Protein AF-A0A5J5F6K0-F1 (afdb_monomer)

Structure (mmCIF, N/CA/C/O backbone):
data_AF-A0A5J5F6K0-F1
#
_entry.id   AF-A0A5J5F6K0-F1
#
loop_
_atom_site.group_PDB
_atom_site.id
_atom_site.type_symbol
_atom_site.label_atom_id
_atom_site.label_alt_id
_atom_site.label_comp_id
_atom_site.label_asym_id
_atom_site.label_entity_id
_atom_site.label_seq_id
_atom_site.pdbx_PDB_ins_code
_atom_site.Cartn_x
_atom_site.Cartn_y
_atom_site.Cartn_z
_atom_site.occupancy
_atom_site.B_iso_or_equiv
_atom_site.auth_seq_id
_atom_site.auth_comp_id
_atom_site.auth_asym_id
_atom_site.auth_atom_id
_atom_site.pdbx_PDB_model_num
ATOM 1 N N . MET A 1 1 ? 35.706 18.727 -34.186 1.00 34.66 1 MET A N 1
ATOM 2 C CA . MET A 1 1 ? 35.286 19.217 -32.856 1.00 34.66 1 MET A CA 1
ATOM 3 C C . MET A 1 1 ? 33.817 19.587 -32.944 1.00 34.66 1 MET A C 1
ATOM 5 O O . MET A 1 1 ? 33.511 20.682 -33.394 1.00 34.66 1 MET A O 1
ATOM 9 N N . LEU A 1 2 ? 32.915 18.652 -32.639 1.00 27.47 2 LEU A N 1
ATOM 10 C CA . LEU A 1 2 ? 31.479 18.935 -32.623 1.00 27.47 2 LEU A CA 1
ATOM 11 C C . LEU A 1 2 ? 31.041 19.219 -31.191 1.00 27.47 2 LEU A C 1
ATOM 13 O O . LEU A 1 2 ? 31.419 18.524 -30.251 1.00 27.47 2 LEU A O 1
ATOM 17 N N . GLN A 1 3 ? 30.340 20.337 -31.085 1.00 33.12 3 GLN A N 1
ATOM 18 C CA . GLN A 1 3 ? 30.033 21.095 -29.890 1.00 33.12 3 GLN A CA 1
ATOM 19 C C . GLN A 1 3 ? 29.138 20.297 -28.943 1.00 33.12 3 GLN A C 1
ATOM 21 O O . GLN A 1 3 ? 28.066 19.823 -29.311 1.00 33.12 3 GLN A O 1
ATOM 26 N N . HIS A 1 4 ? 29.597 20.179 -27.702 1.00 33.44 4 HIS A N 1
ATOM 27 C CA . HIS A 1 4 ? 28.847 19.598 -26.606 1.00 33.44 4 HIS A CA 1
ATOM 28 C C . HIS A 1 4 ? 27.805 20.630 -26.157 1.00 33.44 4 HIS A C 1
ATOM 30 O O . HIS A 1 4 ? 28.128 21.574 -25.440 1.00 33.44 4 HIS A O 1
ATOM 36 N N . ILE A 1 5 ? 26.560 20.480 -26.604 1.00 37.75 5 ILE A N 1
ATOM 37 C CA . ILE A 1 5 ? 25.430 21.211 -26.025 1.00 37.75 5 ILE A CA 1
ATOM 38 C C . ILE A 1 5 ? 25.104 20.500 -24.701 1.00 37.75 5 ILE A C 1
ATOM 40 O O . ILE A 1 5 ? 24.789 19.308 -24.724 1.00 37.75 5 ILE A O 1
ATOM 44 N N . PRO A 1 6 ? 25.230 21.152 -23.531 1.00 39.31 6 PRO A N 1
ATOM 45 C CA . PRO A 1 6 ? 24.935 20.516 -22.256 1.00 39.31 6 PRO A CA 1
ATOM 46 C C . PRO A 1 6 ? 23.414 20.421 -22.108 1.00 39.31 6 PRO A C 1
ATOM 48 O O . PRO A 1 6 ? 22.743 21.387 -21.755 1.00 39.31 6 PRO A O 1
ATOM 51 N N . SER A 1 7 ? 22.848 19.253 -22.412 1.00 40.75 7 SER A N 1
ATOM 52 C CA . SER A 1 7 ? 21.452 18.944 -22.108 1.00 40.75 7 SER A CA 1
ATOM 53 C C . SER A 1 7 ? 21.260 19.002 -20.590 1.00 40.75 7 SER A C 1
ATOM 55 O O . SER A 1 7 ? 21.860 18.213 -19.858 1.00 40.75 7 SER A O 1
ATOM 57 N N . GLY A 1 8 ? 20.472 19.969 -20.118 1.00 42.88 8 GLY A N 1
ATOM 58 C CA . GLY A 1 8 ? 20.243 20.233 -18.702 1.00 42.88 8 GLY A CA 1
ATOM 59 C C . GLY A 1 8 ? 19.775 18.998 -17.936 1.00 42.88 8 GLY A C 1
ATOM 60 O O . GLY A 1 8 ? 18.653 18.548 -18.126 1.00 42.88 8 GLY A O 1
ATOM 61 N N . GLY A 1 9 ? 20.646 18.475 -17.069 1.00 55.22 9 GLY A N 1
ATOM 62 C CA . GLY A 1 9 ? 20.341 17.640 -15.898 1.00 55.22 9 GLY A CA 1
ATOM 63 C C . GLY A 1 9 ? 19.632 16.292 -16.091 1.00 55.22 9 GLY A C 1
ATOM 64 O O . GLY A 1 9 ? 19.675 15.479 -15.174 1.00 55.22 9 GLY A O 1
ATOM 65 N N . MET A 1 10 ? 18.992 16.019 -17.228 1.00 58.59 10 MET A N 1
ATOM 66 C CA . MET A 1 10 ? 18.250 14.780 -17.450 1.00 58.59 10 MET A CA 1
ATOM 67 C C . MET A 1 10 ? 19.152 13.724 -18.103 1.00 58.59 10 MET A C 1
ATOM 69 O O . MET A 1 10 ? 19.727 13.978 -19.166 1.00 58.59 10 MET A O 1
ATOM 73 N N . PRO A 1 11 ? 19.304 12.535 -17.493 1.00 71.69 11 PRO A N 1
ATOM 74 C CA . PRO A 1 11 ? 20.060 11.447 -18.098 1.00 71.69 11 PRO A CA 1
ATOM 75 C C . PRO A 1 11 ? 19.344 10.929 -19.359 1.00 71.69 11 PRO A C 1
ATOM 77 O O . PRO A 1 11 ? 18.121 10.928 -19.438 1.00 71.69 11 PRO A O 1
ATOM 80 N N . SER A 1 12 ? 20.087 10.486 -20.374 1.00 77.31 12 SER A N 1
ATOM 81 C CA . SER A 1 12 ? 19.482 9.828 -21.540 1.00 77.31 12 SER A CA 1
ATOM 82 C C . SER A 1 12 ? 18.994 8.421 -21.179 1.00 77.31 12 SER A C 1
ATOM 84 O O . SER A 1 12 ? 19.521 7.799 -20.252 1.00 77.31 12 SER A O 1
ATOM 86 N N . ALA A 1 13 ? 18.032 7.889 -21.939 1.00 74.62 13 ALA A N 1
ATOM 87 C CA . ALA A 1 13 ? 17.532 6.524 -21.755 1.00 74.62 13 ALA A CA 1
ATOM 88 C C . ALA A 1 13 ? 18.670 5.484 -21.758 1.00 74.62 13 ALA A C 1
ATOM 90 O O . ALA A 1 13 ? 18.717 4.597 -20.913 1.00 74.62 13 ALA A O 1
ATOM 91 N N . GLU A 1 14 ? 19.645 5.646 -22.656 1.00 78.06 14 GLU A N 1
ATOM 92 C CA . GLU A 1 14 ? 20.831 4.786 -22.751 1.00 78.06 14 GLU A CA 1
ATOM 93 C C . GLU A 1 14 ? 21.680 4.805 -21.475 1.00 78.06 14 GLU A C 1
ATOM 95 O O . GLU A 1 14 ? 22.122 3.753 -21.014 1.00 78.06 14 GLU A O 1
ATOM 100 N N . LYS A 1 15 ? 21.874 5.984 -20.864 1.00 80.62 15 LYS A N 1
ATOM 101 C CA . LYS A 1 15 ? 22.608 6.117 -19.596 1.00 80.62 15 LYS A CA 1
ATOM 102 C C . LYS A 1 15 ? 21.870 5.428 -18.453 1.00 80.62 15 LYS A C 1
ATOM 104 O O . LYS A 1 15 ? 22.504 4.797 -17.615 1.00 80.62 15 LYS A O 1
ATOM 109 N N . VAL A 1 16 ? 20.542 5.515 -18.436 1.00 81.75 16 VAL A N 1
ATOM 110 C CA . VAL A 1 16 ? 19.701 4.863 -17.421 1.00 81.75 16 VAL A CA 1
ATOM 111 C C . VAL A 1 16 ? 19.719 3.348 -17.600 1.00 81.75 16 VAL A C 1
ATOM 113 O O . VAL A 1 16 ? 19.846 2.621 -16.621 1.00 81.75 16 VAL A O 1
ATOM 116 N N . ILE A 1 17 ? 19.689 2.850 -18.837 1.00 80.38 17 ILE A N 1
ATOM 117 C CA . ILE A 1 17 ? 19.832 1.415 -19.105 1.00 80.38 17 ILE A CA 1
ATOM 118 C C . ILE A 1 17 ? 21.231 0.925 -18.709 1.00 80.38 17 ILE A C 1
ATOM 120 O O . ILE A 1 17 ? 21.350 -0.116 -18.065 1.00 80.38 17 ILE A O 1
ATOM 124 N N . ALA A 1 18 ? 22.291 1.674 -19.024 1.00 80.62 18 ALA A N 1
ATOM 125 C CA . ALA A 1 18 ? 23.647 1.352 -18.578 1.00 80.62 18 ALA A CA 1
ATOM 126 C C . ALA A 1 18 ? 23.757 1.326 -17.042 1.00 80.62 18 ALA A C 1
ATOM 128 O O . ALA A 1 18 ? 24.397 0.428 -16.494 1.00 80.62 18 ALA A O 1
ATOM 129 N N . HIS A 1 19 ? 23.079 2.248 -16.350 1.00 83.56 19 HIS A N 1
ATOM 130 C CA . HIS A 1 19 ? 22.970 2.255 -14.888 1.00 83.56 19 HIS A CA 1
ATOM 131 C C . HIS A 1 19 ? 22.263 1.003 -14.362 1.00 83.56 19 HIS A C 1
ATOM 133 O O . HIS A 1 19 ? 22.780 0.335 -13.474 1.00 83.56 19 HIS A O 1
ATOM 139 N N . ILE A 1 20 ? 21.141 0.599 -14.963 1.00 83.75 20 ILE A N 1
ATOM 140 C CA . ILE A 1 20 ? 20.444 -0.641 -14.585 1.00 83.75 20 ILE A CA 1
ATOM 141 C C . ILE A 1 20 ? 21.340 -1.871 -14.812 1.00 83.75 20 ILE A C 1
ATOM 143 O O . ILE A 1 20 ? 21.395 -2.749 -13.951 1.00 83.75 20 ILE A O 1
ATOM 147 N N . LYS A 1 21 ? 22.105 -1.930 -15.914 1.00 83.00 21 LYS A N 1
ATOM 148 C CA . LYS A 1 21 ? 23.092 -3.009 -16.138 1.00 83.00 21 LYS A CA 1
ATOM 149 C C . LYS A 1 21 ? 24.168 -3.012 -15.058 1.00 83.00 21 LYS A C 1
ATOM 151 O O . LYS A 1 21 ? 24.530 -4.074 -14.555 1.00 83.00 21 LYS A O 1
ATOM 156 N N . TYR A 1 22 ? 24.664 -1.835 -14.684 1.00 83.19 22 TYR A N 1
ATOM 157 C CA . TYR A 1 22 ? 25.632 -1.694 -13.604 1.00 83.19 22 TYR A CA 1
ATOM 158 C C . TYR A 1 22 ? 25.066 -2.217 -12.278 1.00 83.19 22 TYR A C 1
ATOM 160 O O . TYR A 1 22 ? 25.718 -3.038 -11.628 1.00 83.19 22 TYR A O 1
ATOM 168 N N . LEU A 1 23 ? 23.839 -1.814 -11.931 1.00 82.50 23 LEU A N 1
ATOM 169 C CA . LEU A 1 23 ? 23.119 -2.276 -10.745 1.00 82.50 23 LEU A CA 1
ATOM 170 C C . LEU A 1 23 ? 22.919 -3.795 -10.761 1.00 82.50 23 LEU A C 1
ATOM 172 O O . LEU A 1 23 ? 23.153 -4.433 -9.738 1.00 82.50 23 LEU A O 1
ATOM 176 N N . SER A 1 24 ? 22.560 -4.383 -11.903 1.00 83.25 24 SER A N 1
ATOM 177 C CA . SER A 1 24 ? 22.389 -5.833 -12.045 1.00 83.25 24 SER A CA 1
ATOM 178 C C . SER A 1 24 ? 23.690 -6.614 -11.830 1.00 83.25 24 SER A C 1
ATOM 180 O O . SER A 1 24 ? 23.695 -7.639 -11.149 1.00 83.25 24 SER A O 1
ATOM 182 N N . LEU A 1 25 ? 24.804 -6.126 -12.383 1.00 78.75 25 LEU A N 1
ATOM 183 C CA . LEU A 1 25 ? 26.106 -6.798 -12.312 1.00 78.75 25 LEU A CA 1
ATOM 184 C C . LEU A 1 25 ? 26.746 -6.700 -10.924 1.00 78.75 25 LEU A C 1
ATOM 186 O O . LEU A 1 25 ? 27.268 -7.688 -10.403 1.00 78.75 25 LEU A O 1
ATOM 190 N N . HIS A 1 26 ? 26.714 -5.508 -10.329 1.00 74.38 26 HIS A N 1
ATOM 191 C CA . HIS A 1 26 ? 27.373 -5.240 -9.049 1.00 74.38 26 HIS A CA 1
ATOM 192 C C . HIS A 1 26 ? 26.467 -5.574 -7.863 1.00 74.38 26 HIS A C 1
ATOM 194 O O . HIS A 1 26 ? 26.972 -5.874 -6.781 1.00 74.38 26 HIS A O 1
ATOM 200 N N . GLY A 1 27 ? 25.152 -5.627 -8.103 1.00 67.38 27 GLY A N 1
ATOM 201 C CA . GLY A 1 27 ? 24.140 -6.104 -7.176 1.00 67.38 27 GLY A CA 1
ATOM 202 C C . GLY A 1 27 ? 24.103 -5.341 -5.856 1.00 67.38 27 GLY A C 1
ATOM 203 O O . GLY A 1 27 ? 24.831 -4.380 -5.611 1.00 67.38 27 GLY A O 1
ATOM 204 N N . TRP A 1 28 ? 23.246 -5.814 -4.962 1.00 68.81 28 TRP A N 1
ATOM 205 C CA . TRP A 1 28 ? 23.324 -5.445 -3.562 1.00 68.81 28 TRP A CA 1
ATOM 206 C C . TRP A 1 28 ? 24.486 -6.210 -2.912 1.00 68.81 28 TRP A C 1
ATOM 208 O O . TRP A 1 28 ? 24.478 -7.438 -2.821 1.00 68.81 28 TRP A O 1
ATOM 218 N N . ASN A 1 29 ? 25.514 -5.488 -2.466 1.00 65.50 29 ASN A N 1
ATOM 219 C CA . ASN A 1 29 ? 26.723 -6.077 -1.877 1.00 65.50 29 ASN A CA 1
ATOM 220 C C . ASN A 1 29 ? 26.585 -6.393 -0.371 1.00 65.50 29 ASN A C 1
ATOM 222 O O . ASN A 1 29 ? 27.503 -6.960 0.231 1.00 65.50 29 ASN A O 1
ATOM 226 N N . GLY A 1 30 ? 25.435 -6.088 0.240 1.00 62.41 30 GLY A N 1
ATOM 227 C CA . GLY A 1 30 ? 25.156 -6.299 1.663 1.00 62.41 30 GLY A CA 1
ATOM 228 C C . GLY A 1 30 ? 25.595 -5.166 2.591 1.00 62.41 30 GLY A C 1
ATOM 229 O O . GLY A 1 30 ? 25.255 -5.214 3.766 1.00 62.41 30 GLY A O 1
ATOM 230 N N . SER A 1 31 ? 26.343 -4.172 2.096 1.00 63.00 31 SER A N 1
ATOM 231 C CA . SER A 1 31 ? 26.726 -2.978 2.867 1.00 63.00 31 SER A CA 1
ATOM 232 C C . SER A 1 31 ? 25.880 -1.748 2.532 1.00 63.00 31 SER A C 1
ATOM 234 O O . SER A 1 31 ? 25.880 -0.778 3.283 1.00 63.00 31 SER A O 1
ATOM 236 N N . THR A 1 32 ? 25.148 -1.787 1.418 1.00 66.31 32 THR A N 1
ATOM 237 C CA . THR A 1 32 ? 24.160 -0.770 1.038 1.00 66.31 32 THR A CA 1
ATOM 238 C C . THR A 1 32 ? 22.804 -1.071 1.667 1.00 66.31 32 THR A C 1
ATOM 240 O O . THR A 1 32 ? 22.466 -2.227 1.898 1.00 66.31 32 THR A O 1
ATOM 243 N N . ASP A 1 33 ? 22.000 -0.047 1.932 1.00 73.56 33 ASP A N 1
ATOM 244 C CA . ASP A 1 33 ? 20.610 -0.248 2.338 1.00 73.56 33 ASP A CA 1
ATOM 245 C C . ASP A 1 33 ? 19.807 -0.814 1.151 1.00 73.56 33 ASP A C 1
ATOM 247 O O . ASP A 1 33 ? 19.750 -0.208 0.075 1.00 73.56 33 ASP A O 1
ATOM 251 N N . LEU A 1 34 ? 19.212 -1.995 1.340 1.00 73.44 34 LEU A N 1
ATOM 252 C CA . LEU A 1 34 ? 18.421 -2.681 0.320 1.00 73.44 34 LEU A CA 1
ATOM 253 C C . LEU A 1 34 ? 17.202 -1.846 -0.102 1.00 73.44 34 LEU A C 1
ATOM 255 O O . LEU A 1 34 ? 16.839 -1.842 -1.277 1.00 73.44 34 LEU A O 1
ATOM 259 N N . GLU A 1 35 ? 16.598 -1.094 0.822 1.00 73.31 35 GLU A N 1
ATOM 260 C CA . GLU A 1 35 ? 15.447 -0.245 0.521 1.00 73.31 35 GLU A CA 1
ATOM 261 C C . GLU A 1 35 ? 15.847 0.924 -0.391 1.00 73.31 35 GLU A C 1
ATOM 263 O O . GLU A 1 35 ? 15.132 1.246 -1.344 1.00 73.31 35 GLU A O 1
ATOM 268 N N . LEU A 1 36 ? 17.013 1.532 -0.147 1.00 74.69 36 LEU A N 1
ATOM 269 C CA . LEU A 1 36 ? 17.557 2.589 -1.005 1.00 74.69 36 LEU A CA 1
ATOM 270 C C . LEU A 1 36 ? 17.936 2.054 -2.388 1.00 74.69 36 LEU A C 1
ATOM 272 O O . LEU A 1 36 ? 17.630 2.698 -3.390 1.00 74.69 36 LEU A O 1
ATOM 276 N N . TYR A 1 37 ? 18.531 0.862 -2.453 1.00 79.56 37 TYR A N 1
ATOM 277 C CA . TYR A 1 37 ? 18.852 0.210 -3.722 1.00 79.56 37 TYR A CA 1
ATOM 278 C C . TYR A 1 37 ? 17.587 -0.047 -4.556 1.00 79.56 37 TYR A C 1
ATOM 280 O O . TYR A 1 37 ? 17.532 0.285 -5.739 1.00 79.56 37 TYR A O 1
ATOM 288 N N . ILE A 1 38 ? 16.533 -0.595 -3.942 1.00 76.75 38 ILE A N 1
ATOM 289 C CA . ILE A 1 38 ? 15.266 -0.862 -4.638 1.00 76.75 38 ILE A CA 1
ATOM 290 C C . ILE A 1 38 ? 14.612 0.444 -5.095 1.00 76.75 38 ILE A C 1
ATOM 292 O O . ILE A 1 38 ? 14.079 0.506 -6.204 1.00 76.75 38 ILE A O 1
ATOM 296 N N . LYS A 1 39 ? 14.670 1.505 -4.280 1.00 80.12 39 LYS A N 1
ATOM 297 C CA . LYS A 1 39 ? 14.183 2.835 -4.675 1.00 80.12 39 LYS A CA 1
ATOM 298 C C . LYS A 1 39 ? 14.904 3.358 -5.918 1.00 80.12 39 LYS A C 1
ATOM 300 O O . LYS A 1 39 ? 14.231 3.911 -6.786 1.00 80.12 39 LYS A O 1
ATOM 305 N N . ASP A 1 40 ? 16.213 3.144 -6.027 1.00 80.62 40 ASP A N 1
ATOM 306 C CA . ASP A 1 40 ? 17.003 3.551 -7.195 1.00 80.62 40 ASP A CA 1
ATOM 307 C C . ASP A 1 40 ? 16.610 2.762 -8.458 1.00 80.62 40 ASP A C 1
ATOM 309 O O . ASP A 1 40 ? 16.325 3.346 -9.504 1.00 80.62 40 ASP A O 1
ATOM 313 N N . VAL A 1 41 ? 16.445 1.439 -8.337 1.00 82.56 41 VAL A N 1
ATOM 314 C CA . VAL A 1 41 ? 15.942 0.581 -9.429 1.00 82.56 41 VAL A CA 1
ATOM 315 C C . VAL A 1 41 ? 14.548 1.025 -9.894 1.00 82.56 41 VAL A C 1
ATOM 317 O O . VAL A 1 41 ? 14.300 1.180 -11.091 1.00 82.56 41 VAL A O 1
ATOM 320 N N . ILE A 1 42 ? 13.630 1.284 -8.956 1.00 81.75 42 ILE A N 1
ATOM 321 C CA . ILE A 1 42 ? 12.274 1.768 -9.254 1.00 81.75 42 ILE A CA 1
ATOM 322 C C . ILE A 1 42 ? 12.325 3.138 -9.938 1.00 81.75 42 ILE A C 1
ATOM 324 O O . ILE A 1 42 ? 11.561 3.377 -10.873 1.00 81.75 42 ILE A O 1
ATOM 328 N N . ALA A 1 43 ? 13.193 4.048 -9.492 1.00 80.94 43 ALA A N 1
ATOM 329 C CA . ALA A 1 43 ? 13.350 5.364 -10.103 1.00 80.94 43 ALA A CA 1
ATOM 330 C C . ALA A 1 43 ? 13.863 5.261 -11.548 1.00 80.94 43 ALA A C 1
ATOM 332 O O . ALA A 1 43 ? 13.329 5.936 -12.430 1.00 80.94 43 ALA A O 1
ATOM 333 N N . ALA A 1 44 ? 14.819 4.365 -1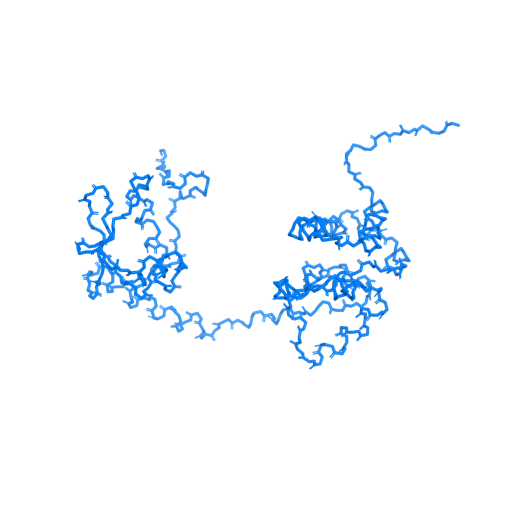1.807 1.00 83.38 44 ALA A N 1
ATOM 334 C CA . ALA A 1 44 ? 15.335 4.104 -13.145 1.00 83.38 44 ALA A CA 1
ATOM 335 C C . ALA A 1 44 ? 14.241 3.569 -14.090 1.00 83.38 44 ALA A C 1
ATOM 337 O O . ALA A 1 44 ? 14.072 4.085 -15.195 1.00 83.38 44 ALA A O 1
ATOM 338 N N . TYR A 1 45 ? 13.421 2.609 -13.648 1.00 82.56 45 TYR A N 1
ATOM 339 C CA . TYR A 1 45 ? 12.287 2.129 -14.449 1.00 82.56 45 TYR A CA 1
ATOM 340 C C . TYR A 1 45 ? 11.201 3.191 -14.652 1.00 82.56 45 TYR A C 1
ATOM 342 O O . TYR A 1 45 ? 10.684 3.329 -15.760 1.00 82.56 45 TYR A O 1
ATOM 350 N N . LYS A 1 46 ? 10.883 3.995 -13.627 1.00 82.25 46 LYS A N 1
ATOM 351 C CA . LYS A 1 46 ? 9.949 5.131 -13.764 1.00 82.25 46 LYS A CA 1
ATOM 352 C C . LYS A 1 46 ? 10.415 6.116 -14.828 1.00 82.25 46 LYS A C 1
ATOM 354 O O . LYS A 1 46 ? 9.590 6.630 -15.580 1.00 82.25 46 LYS A O 1
ATOM 359 N N . PHE A 1 47 ? 11.719 6.371 -14.886 1.00 80.19 47 PHE A N 1
ATOM 360 C CA . PHE A 1 47 ? 12.306 7.244 -15.889 1.00 80.19 47 PHE A CA 1
ATOM 361 C C . PHE A 1 47 ? 12.127 6.680 -17.305 1.00 80.19 47 PHE A C 1
ATOM 363 O O . PHE A 1 47 ? 11.682 7.401 -18.195 1.00 80.19 47 PHE A O 1
ATOM 370 N N . LEU A 1 48 ? 12.377 5.380 -17.495 1.00 75.88 48 LEU A N 1
ATOM 371 C CA . LEU A 1 48 ? 12.183 4.705 -18.785 1.00 75.88 48 LEU A CA 1
ATOM 372 C C . LEU A 1 48 ? 10.705 4.625 -19.212 1.00 75.88 48 LEU A C 1
ATOM 374 O O . LEU A 1 48 ? 10.413 4.610 -20.404 1.00 75.88 48 LEU A O 1
ATOM 378 N N . GLU A 1 49 ? 9.760 4.587 -18.267 1.00 74.94 49 GLU A N 1
ATOM 379 C CA . GLU A 1 49 ? 8.317 4.593 -18.559 1.00 74.94 49 GLU A CA 1
ATOM 380 C C . GLU A 1 49 ? 7.750 6.007 -18.835 1.00 74.94 49 GLU A C 1
ATOM 382 O O . GLU A 1 49 ? 6.609 6.152 -19.301 1.00 74.94 49 GLU A O 1
ATOM 387 N N . TYR A 1 50 ? 8.527 7.065 -18.570 1.00 76.38 50 TYR A N 1
ATOM 388 C CA . TYR A 1 50 ? 8.088 8.446 -18.752 1.00 76.38 50 TYR A CA 1
ATOM 389 C C . TYR A 1 50 ? 7.805 8.768 -20.230 1.00 76.38 50 TYR A C 1
ATOM 391 O O . TYR A 1 50 ? 8.498 8.315 -21.140 1.00 76.38 50 TYR A O 1
ATOM 399 N N . LYS A 1 51 ? 6.747 9.557 -20.469 1.00 55.53 51 LYS A N 1
ATOM 400 C CA . LYS A 1 51 ? 6.041 9.670 -21.762 1.00 55.53 51 LYS A CA 1
ATOM 401 C C . LYS A 1 51 ? 6.914 10.042 -22.973 1.00 55.53 51 LYS A C 1
ATOM 403 O O . LYS A 1 51 ? 6.556 9.636 -24.072 1.00 55.53 51 LYS A O 1
ATOM 408 N N . ASP A 1 52 ? 8.030 10.744 -22.780 1.00 55.78 52 ASP A N 1
ATOM 409 C CA . ASP A 1 52 ? 8.927 11.186 -23.864 1.00 55.78 52 ASP A CA 1
ATOM 410 C C . ASP A 1 52 ? 10.070 10.211 -24.194 1.00 55.78 52 ASP A C 1
ATOM 412 O O . ASP A 1 52 ? 10.838 10.452 -25.122 1.00 55.78 52 ASP A O 1
ATOM 416 N N . GLN A 1 53 ? 10.206 9.096 -23.469 1.00 58.19 53 GLN A N 1
ATOM 417 C CA . GLN A 1 53 ? 11.327 8.162 -23.648 1.00 58.19 53 GLN A CA 1
ATOM 418 C C . GLN A 1 53 ? 10.955 6.888 -24.418 1.00 58.19 53 GLN A C 1
ATOM 420 O O . GLN A 1 53 ? 11.806 6.046 -24.656 1.00 58.19 53 GLN A O 1
ATOM 425 N N . LEU A 1 54 ? 9.717 6.735 -24.892 1.00 53.97 54 LEU A N 1
ATOM 426 C CA . LEU A 1 54 ? 9.254 5.510 -25.571 1.00 53.97 54 LEU A CA 1
ATOM 427 C C . LEU A 1 54 ? 9.823 5.286 -26.991 1.00 53.97 54 LEU A C 1
ATOM 429 O O . LEU A 1 54 ? 9.420 4.338 -27.657 1.00 53.97 54 LEU A O 1
ATOM 433 N N . GLN A 1 55 ? 10.792 6.095 -27.433 1.00 57.09 55 GLN A N 1
ATOM 434 C CA . GLN A 1 55 ? 11.674 5.776 -28.567 1.00 57.09 55 GLN A CA 1
ATOM 435 C C . GLN A 1 55 ? 12.920 4.971 -28.136 1.00 57.09 55 GLN A C 1
ATOM 437 O O . GLN A 1 55 ? 13.926 4.957 -28.843 1.00 57.09 55 GLN A O 1
ATOM 442 N N . ILE A 1 56 ? 12.896 4.322 -26.964 1.00 63.09 56 ILE A N 1
ATOM 443 C CA . ILE A 1 56 ? 13.959 3.398 -26.555 1.00 63.09 56 ILE A CA 1
ATOM 444 C C . ILE A 1 56 ? 14.095 2.295 -27.610 1.00 63.09 56 ILE A C 1
ATOM 446 O O . ILE A 1 56 ? 13.131 1.604 -27.941 1.00 63.09 56 ILE A O 1
ATOM 450 N N . ASN A 1 57 ? 15.316 2.113 -28.113 1.00 62.66 57 ASN A N 1
ATOM 451 C CA . ASN A 1 57 ? 15.636 1.021 -29.019 1.00 62.66 57 ASN A CA 1
ATOM 452 C C . ASN A 1 57 ? 15.422 -0.324 -28.300 1.00 62.66 57 ASN A C 1
ATOM 454 O O . ASN A 1 57 ? 16.115 -0.642 -27.331 1.00 62.66 57 ASN A O 1
ATOM 458 N N . LEU A 1 58 ? 14.467 -1.110 -28.805 1.00 59.19 58 LEU A N 1
ATOM 459 C CA . LEU A 1 58 ? 14.093 -2.426 -28.285 1.00 59.19 58 LEU A CA 1
ATOM 460 C C . LEU A 1 58 ? 15.288 -3.382 -28.177 1.00 59.19 58 LEU A C 1
ATOM 462 O O . LEU A 1 58 ? 15.357 -4.147 -27.221 1.00 59.19 58 LEU A O 1
ATOM 466 N N . GLN A 1 59 ? 16.273 -3.285 -29.077 1.00 60.97 59 GLN A N 1
ATOM 467 C CA . GLN A 1 59 ? 17.484 -4.114 -29.022 1.00 60.97 59 GLN A CA 1
ATOM 468 C C . GLN A 1 59 ? 18.271 -3.897 -27.721 1.00 60.97 59 GLN A C 1
ATOM 470 O O . GLN A 1 59 ? 18.795 -4.840 -27.139 1.00 60.97 59 GLN A O 1
ATOM 475 N N . ILE A 1 60 ? 18.288 -2.667 -27.197 1.00 64.19 60 ILE A N 1
ATOM 476 C CA . ILE A 1 60 ? 19.015 -2.331 -25.965 1.00 64.19 60 ILE A CA 1
ATOM 477 C C . ILE A 1 60 ? 18.322 -2.939 -24.733 1.00 64.19 60 ILE A C 1
ATOM 479 O O . ILE A 1 60 ? 18.997 -3.278 -23.759 1.00 64.19 60 ILE A O 1
ATOM 483 N N . LEU A 1 61 ? 16.991 -3.089 -24.783 1.00 63.34 61 LEU A N 1
ATOM 484 C CA . LEU A 1 61 ? 16.168 -3.696 -23.727 1.00 63.34 61 LEU A CA 1
ATOM 485 C C . LEU A 1 61 ? 16.207 -5.232 -23.734 1.00 63.34 61 LEU A C 1
ATOM 487 O O . LEU A 1 61 ? 15.923 -5.853 -22.708 1.00 63.34 61 LEU A O 1
ATOM 491 N N . GLU A 1 62 ? 16.542 -5.843 -24.871 1.00 64.38 62 GLU A N 1
ATOM 492 C CA . GLU A 1 62 ? 16.726 -7.294 -24.982 1.00 64.38 62 GLU A CA 1
ATOM 493 C C . GLU A 1 62 ? 18.135 -7.744 -24.562 1.00 64.38 62 GLU A C 1
ATOM 495 O O . GLU A 1 62 ? 18.313 -8.883 -24.122 1.00 64.38 62 GLU A O 1
ATOM 500 N N . ASP A 1 63 ? 19.118 -6.841 -24.618 1.00 68.44 63 ASP A N 1
ATOM 501 C CA . ASP A 1 63 ? 20.511 -7.139 -24.300 1.00 68.44 63 ASP A CA 1
ATOM 502 C C . ASP A 1 63 ? 20.839 -7.002 -22.805 1.00 68.44 63 ASP A C 1
ATOM 504 O O . ASP A 1 63 ? 21.159 -5.922 -22.294 1.00 68.44 63 ASP A O 1
ATOM 508 N N . GLY A 1 64 ? 20.881 -8.142 -22.113 1.00 74.44 64 GLY A N 1
ATOM 509 C CA . GLY A 1 64 ? 21.441 -8.287 -20.766 1.00 74.44 64 GLY A CA 1
ATOM 510 C C . GLY A 1 64 ? 20.406 -8.456 -19.652 1.00 74.44 64 GLY A C 1
ATOM 511 O O . GLY A 1 64 ? 19.199 -8.496 -19.881 1.00 74.44 64 GLY A O 1
ATOM 512 N N . ARG A 1 65 ? 20.895 -8.582 -18.411 1.00 80.62 65 ARG A N 1
ATOM 513 C CA . ARG A 1 65 ? 20.053 -8.706 -17.213 1.00 80.62 65 ARG A CA 1
ATOM 514 C C . ARG A 1 65 ? 19.559 -7.325 -16.794 1.00 80.62 65 ARG A C 1
ATOM 516 O O . ARG A 1 65 ? 20.257 -6.583 -16.112 1.00 80.62 65 ARG A O 1
ATOM 523 N N . LEU A 1 66 ? 18.376 -6.963 -17.272 1.00 81.31 66 LEU A N 1
ATOM 524 C CA . LEU A 1 66 ? 17.789 -5.636 -17.076 1.00 81.31 66 LEU A CA 1
ATOM 525 C C . LEU A 1 66 ? 16.559 -5.647 -16.183 1.00 81.31 66 LEU A C 1
ATOM 527 O O . LEU A 1 66 ? 16.130 -4.581 -15.752 1.00 81.31 66 LEU A O 1
ATOM 531 N N . TRP A 1 67 ? 15.994 -6.818 -15.907 1.00 82.00 67 TRP A N 1
ATOM 532 C CA . TRP A 1 67 ? 14.688 -6.949 -15.280 1.00 82.00 67 TRP A CA 1
ATOM 533 C C . TRP A 1 67 ? 14.837 -7.523 -13.878 1.00 82.00 67 TRP A C 1
ATOM 535 O O . TRP A 1 67 ? 15.205 -8.682 -13.718 1.00 82.00 67 TRP A O 1
ATOM 545 N N . CYS A 1 68 ? 14.576 -6.704 -12.864 1.00 82.69 68 CYS A N 1
ATOM 546 C CA . CYS A 1 68 ? 14.626 -7.113 -11.468 1.00 82.69 68 CYS A CA 1
ATOM 547 C C . CYS A 1 68 ? 13.266 -7.670 -11.040 1.00 82.69 68 CYS A C 1
ATOM 549 O O . CYS A 1 68 ? 12.356 -6.924 -10.682 1.00 82.69 68 CYS A O 1
ATOM 551 N N . ASP A 1 69 ? 13.127 -8.989 -11.107 1.00 80.50 69 ASP A N 1
ATOM 552 C CA . ASP A 1 69 ? 11.940 -9.728 -10.694 1.00 80.50 69 ASP A CA 1
ATOM 553 C C . ASP A 1 69 ? 11.996 -10.045 -9.196 1.00 80.50 69 ASP A C 1
ATOM 555 O O . ASP A 1 69 ? 12.252 -11.171 -8.770 1.00 80.50 69 ASP A O 1
ATOM 559 N N . LEU A 1 70 ? 11.859 -8.989 -8.395 1.00 77.44 70 LEU A N 1
ATOM 560 C CA . LEU A 1 70 ? 11.908 -9.056 -6.941 1.00 77.44 70 LEU A CA 1
ATOM 561 C C . LEU A 1 70 ? 10.497 -8.986 -6.357 1.00 77.44 70 LEU A C 1
ATOM 563 O O . LEU A 1 70 ? 9.767 -8.024 -6.618 1.00 77.44 70 LEU A O 1
ATOM 567 N N . ASP A 1 71 ? 10.147 -9.966 -5.525 1.00 71.81 71 ASP A N 1
ATOM 568 C CA . ASP A 1 71 ? 8.937 -9.935 -4.708 1.00 71.81 71 ASP A CA 1
ATOM 569 C C . ASP A 1 71 ? 9.182 -9.095 -3.444 1.00 71.81 71 ASP A C 1
ATOM 571 O O . ASP A 1 71 ? 10.057 -9.388 -2.624 1.00 71.81 71 ASP A O 1
ATOM 575 N N . ALA A 1 72 ? 8.388 -8.036 -3.269 1.00 61.78 72 ALA A N 1
ATOM 576 C CA . ALA A 1 72 ? 8.475 -7.162 -2.101 1.00 61.78 72 ALA A CA 1
ATOM 577 C C . ALA A 1 72 ? 8.177 -7.882 -0.766 1.00 61.78 72 ALA A C 1
ATOM 579 O O . ALA A 1 72 ? 8.532 -7.367 0.293 1.00 61.78 72 ALA A O 1
ATOM 580 N N . GLN A 1 73 ? 7.530 -9.051 -0.786 1.00 61.44 73 GLN A N 1
ATOM 581 C CA . GLN A 1 73 ? 7.246 -9.852 0.409 1.00 61.44 73 GLN A CA 1
ATOM 582 C C . GLN A 1 73 ? 8.428 -10.729 0.845 1.00 61.44 73 GLN A C 1
ATOM 584 O O . GLN A 1 73 ? 8.504 -11.087 2.019 1.00 61.44 73 GLN A O 1
ATOM 589 N N . GLU A 1 74 ? 9.374 -11.031 -0.051 1.00 63.59 74 GLU A N 1
ATOM 590 C CA . GLU A 1 74 ? 10.537 -11.891 0.235 1.00 63.59 74 GLU A CA 1
ATOM 591 C C . GLU A 1 74 ? 11.750 -11.117 0.788 1.00 63.59 74 GLU A C 1
ATOM 593 O O . GLU A 1 74 ? 12.738 -11.718 1.217 1.00 63.59 74 GLU A O 1
ATOM 598 N N . LEU A 1 75 ? 11.659 -9.781 0.844 1.00 62.94 75 LEU A N 1
ATOM 599 C CA . LEU A 1 75 ? 12.708 -8.873 1.328 1.00 62.94 75 LEU A CA 1
ATOM 600 C C . LEU A 1 75 ? 13.308 -9.228 2.705 1.00 62.94 75 LEU A C 1
ATOM 602 O O . LEU A 1 75 ? 14.526 -9.111 2.841 1.00 62.94 75 LEU A O 1
ATOM 606 N N . PRO A 1 76 ? 12.540 -9.667 3.728 1.00 59.44 76 PRO A N 1
ATOM 607 C CA . PRO A 1 76 ? 13.099 -9.921 5.060 1.00 59.44 76 PRO A CA 1
ATOM 608 C C . PRO A 1 76 ? 14.011 -11.155 5.141 1.00 59.44 76 PRO A C 1
ATOM 610 O O . PRO A 1 76 ? 14.760 -11.293 6.104 1.00 59.44 76 PRO A O 1
ATOM 613 N N . THR A 1 77 ? 13.935 -12.067 4.168 1.00 64.50 77 THR A N 1
ATOM 614 C CA . THR A 1 77 ? 14.608 -13.381 4.199 1.00 64.50 77 THR A CA 1
ATOM 615 C C . THR A 1 77 ? 15.583 -13.595 3.042 1.00 64.50 77 THR A C 1
ATOM 617 O O . THR A 1 77 ? 16.114 -14.693 2.876 1.00 64.50 77 THR A O 1
ATOM 620 N N . LEU A 1 78 ? 15.804 -12.572 2.218 1.00 69.00 78 LEU A N 1
ATOM 621 C CA . LEU A 1 78 ? 16.506 -12.708 0.950 1.00 69.00 78 LEU A CA 1
ATOM 622 C C . LEU A 1 78 ? 18.032 -12.765 1.136 1.00 69.00 78 LEU A C 1
ATOM 624 O O . LEU A 1 78 ? 18.657 -11.829 1.636 1.00 69.00 78 LEU A O 1
ATOM 628 N N . SER A 1 79 ? 18.660 -13.852 0.688 1.00 72.94 79 SER A N 1
ATOM 629 C CA . SER A 1 79 ? 20.124 -13.955 0.620 1.00 72.94 79 SER A CA 1
ATOM 630 C C . SER A 1 79 ? 20.704 -13.225 -0.601 1.00 72.94 79 SER A C 1
ATOM 632 O O . SER A 1 79 ? 20.015 -12.987 -1.594 1.00 72.94 79 SER A O 1
ATOM 634 N N . LYS A 1 80 ? 22.009 -12.914 -0.568 1.00 72.00 80 LYS A N 1
ATOM 635 C CA . LYS A 1 80 ? 22.726 -12.270 -1.691 1.00 72.00 80 LYS A CA 1
ATOM 636 C C . LYS A 1 80 ? 22.632 -13.067 -2.997 1.00 72.00 80 LYS A C 1
ATOM 638 O O . LYS A 1 80 ? 22.497 -12.481 -4.067 1.00 72.00 80 LYS A O 1
ATOM 643 N N . GLU A 1 81 ? 22.687 -14.392 -2.906 1.00 72.75 81 GLU A N 1
ATOM 644 C CA . GLU A 1 81 ? 22.581 -15.277 -4.069 1.00 72.75 81 GLU A CA 1
ATOM 645 C C . GLU A 1 81 ? 21.155 -15.290 -4.628 1.00 72.75 81 GLU A C 1
ATOM 647 O O . GLU A 1 81 ? 20.969 -15.171 -5.836 1.00 72.75 81 GLU A O 1
ATOM 652 N N . GLN A 1 82 ? 20.137 -15.314 -3.762 1.00 72.62 82 GLN A N 1
ATOM 653 C CA . GLN A 1 82 ? 18.739 -15.189 -4.189 1.00 72.62 82 GLN A CA 1
ATOM 654 C C . GLN A 1 82 ? 18.469 -13.837 -4.858 1.00 72.62 82 GLN A C 1
ATOM 656 O O . GLN A 1 82 ? 17.837 -13.793 -5.908 1.00 72.62 82 GLN A O 1
ATOM 661 N N . PHE A 1 83 ? 19.031 -12.749 -4.327 1.00 75.62 83 PHE A N 1
ATOM 662 C CA . PHE A 1 83 ? 18.919 -11.422 -4.933 1.00 75.62 83 PHE A CA 1
ATOM 663 C C . PHE A 1 83 ? 19.521 -11.355 -6.344 1.00 75.62 83 PHE A C 1
ATOM 665 O O . PHE A 1 83 ? 18.957 -10.737 -7.246 1.00 75.62 83 PHE A O 1
ATOM 672 N N . ARG A 1 84 ? 20.6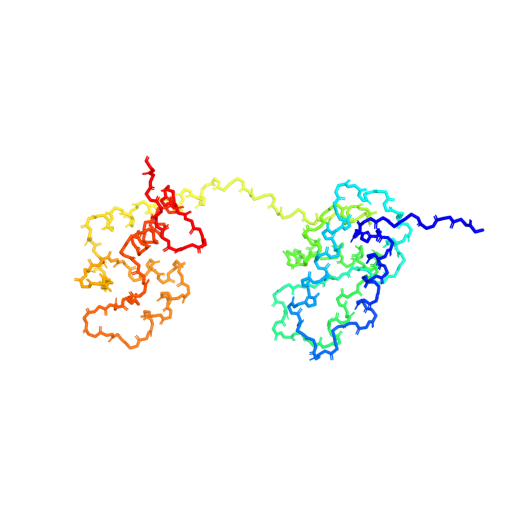63 -12.016 -6.573 1.00 75.19 84 ARG A N 1
ATOM 673 C CA . ARG A 1 84 ? 21.280 -12.099 -7.908 1.00 75.19 84 ARG A CA 1
ATOM 674 C C . ARG A 1 84 ? 20.412 -12.847 -8.915 1.00 75.19 84 ARG A C 1
ATOM 676 O O . ARG A 1 84 ? 20.448 -12.521 -10.101 1.00 75.19 84 ARG A O 1
ATOM 683 N N . LEU A 1 85 ? 19.638 -13.826 -8.451 1.00 76.62 85 LEU A N 1
ATOM 684 C CA . LEU A 1 85 ? 18.711 -14.596 -9.281 1.00 76.62 85 LEU A CA 1
ATOM 685 C C . LEU A 1 85 ? 17.441 -13.811 -9.646 1.00 76.62 85 LEU A C 1
ATOM 687 O O . LEU A 1 85 ? 16.800 -14.145 -10.641 1.00 76.62 85 LEU A O 1
ATOM 691 N N . CYS A 1 86 ? 17.113 -12.739 -8.915 1.00 79.94 86 CYS A N 1
ATOM 692 C CA . CYS A 1 86 ? 16.016 -11.835 -9.276 1.00 79.94 86 CYS A CA 1
ATOM 693 C C . CYS A 1 86 ? 16.293 -11.072 -10.581 1.00 79.94 86 CYS A C 1
ATOM 695 O O . CYS A 1 86 ? 15.358 -10.666 -11.266 1.00 79.94 86 CYS A O 1
ATOM 697 N N . TRP A 1 87 ? 17.560 -10.872 -10.955 1.00 84.06 87 TRP A N 1
ATOM 698 C CA . TRP A 1 87 ? 17.920 -10.185 -12.193 1.00 84.06 87 TRP A CA 1
ATOM 699 C C . TRP A 1 87 ? 17.854 -11.121 -13.399 1.00 84.06 87 TRP A C 1
ATOM 701 O O . TRP A 1 87 ? 18.696 -12.007 -13.573 1.00 84.06 87 TRP A O 1
ATOM 711 N N . LYS A 1 88 ? 16.877 -10.869 -14.269 1.00 83.31 88 LYS A N 1
ATOM 712 C CA . LYS A 1 88 ? 16.571 -11.663 -15.459 1.00 83.31 88 LYS A CA 1
ATOM 713 C C . LYS A 1 88 ? 16.832 -10.866 -16.735 1.00 83.31 88 LYS A C 1
ATOM 715 O O . LYS A 1 88 ? 16.710 -9.637 -16.777 1.00 83.31 88 LYS A O 1
ATOM 720 N N . ASP A 1 89 ? 17.221 -11.577 -17.787 1.00 84.00 89 ASP A N 1
ATOM 721 C CA . ASP A 1 89 ? 17.167 -11.049 -19.149 1.00 84.00 89 ASP A CA 1
ATOM 722 C C . ASP A 1 89 ? 15.728 -11.097 -19.689 1.00 84.00 89 ASP A C 1
ATOM 724 O O . ASP A 1 89 ? 14.857 -11.750 -19.108 1.00 84.00 89 ASP A O 1
ATOM 728 N N . ALA A 1 90 ? 15.466 -10.401 -20.797 1.00 79.19 90 ALA A N 1
ATOM 729 C CA . ALA A 1 90 ? 14.123 -10.323 -21.370 1.00 79.19 90 ALA A CA 1
ATOM 730 C C . ALA A 1 90 ? 13.554 -11.703 -21.765 1.00 79.19 90 ALA A C 1
ATOM 732 O O . ALA A 1 90 ? 12.357 -11.936 -21.610 1.00 79.19 90 ALA A O 1
ATOM 733 N N . LYS A 1 91 ? 14.389 -12.642 -22.233 1.00 80.44 91 LYS A N 1
ATOM 734 C CA . LYS A 1 91 ? 13.955 -13.983 -22.666 1.00 80.44 91 LYS A CA 1
ATOM 735 C C . LYS A 1 91 ? 13.601 -14.863 -21.469 1.00 80.44 91 LYS A C 1
ATOM 737 O O . LYS A 1 91 ? 12.528 -15.459 -21.440 1.00 80.44 91 LYS A O 1
ATOM 742 N N . THR A 1 92 ? 14.473 -14.903 -20.470 1.00 80.12 92 THR A N 1
ATOM 743 C CA . THR A 1 92 ? 14.276 -15.620 -19.209 1.00 80.12 92 THR A CA 1
ATOM 744 C C . THR A 1 92 ? 13.054 -15.080 -18.480 1.00 80.12 92 THR A C 1
ATOM 746 O O . THR A 1 92 ? 12.242 -15.861 -17.989 1.00 80.12 92 THR A O 1
ATOM 749 N N . LEU A 1 93 ? 12.867 -13.755 -18.479 1.00 78.00 93 LEU A N 1
ATOM 750 C CA . LEU A 1 93 ? 11.679 -13.125 -17.920 1.00 78.00 93 LEU A CA 1
ATOM 751 C C . LEU A 1 93 ? 10.409 -13.589 -18.653 1.00 78.00 93 LEU A C 1
ATOM 753 O O . LEU A 1 93 ? 9.493 -14.067 -17.994 1.00 78.00 93 LEU A O 1
ATOM 757 N N . ARG A 1 94 ? 10.357 -13.552 -19.995 1.00 73.94 94 ARG A N 1
ATOM 758 C CA . ARG A 1 94 ? 9.202 -14.063 -20.771 1.00 73.94 94 ARG A CA 1
ATOM 759 C C . ARG A 1 94 ? 8.814 -15.488 -20.361 1.00 73.94 94 ARG A C 1
ATOM 761 O O . ARG A 1 94 ? 7.637 -15.759 -20.142 1.00 73.94 94 ARG A O 1
ATOM 768 N N . ILE A 1 95 ? 9.804 -16.373 -20.223 1.00 73.38 95 ILE A N 1
ATOM 769 C CA . ILE A 1 95 ? 9.591 -17.782 -19.863 1.00 73.38 95 ILE A CA 1
ATOM 770 C C . ILE A 1 95 ? 9.089 -17.910 -18.423 1.00 73.38 95 ILE A C 1
ATOM 772 O O . ILE A 1 95 ? 8.043 -18.514 -18.196 1.00 73.38 95 ILE A O 1
ATOM 776 N N . THR A 1 96 ? 9.786 -17.312 -17.447 1.00 70.50 96 THR A N 1
ATOM 777 C CA . THR A 1 96 ? 9.386 -17.436 -16.036 1.00 70.50 96 THR A CA 1
ATOM 778 C C . THR A 1 96 ? 7.991 -16.861 -15.801 1.00 70.50 96 THR A C 1
ATOM 780 O O . THR A 1 96 ? 7.186 -17.442 -15.079 1.00 70.50 96 THR A O 1
ATOM 783 N N . LEU A 1 97 ? 7.670 -15.744 -16.454 1.00 68.50 97 LEU A N 1
ATOM 784 C CA . LEU A 1 97 ? 6.376 -15.096 -16.286 1.00 68.50 97 LEU A CA 1
ATOM 785 C C . LEU A 1 97 ? 5.236 -15.858 -16.959 1.00 68.50 97 LEU A C 1
ATOM 787 O O . LEU A 1 97 ? 4.123 -15.857 -16.433 1.00 68.50 97 LEU A O 1
ATOM 791 N N . ALA A 1 98 ? 5.499 -16.551 -18.069 1.00 65.81 98 ALA A N 1
ATOM 792 C CA . ALA A 1 98 ? 4.532 -17.464 -18.669 1.00 65.81 98 ALA A CA 1
ATOM 793 C C . ALA A 1 98 ? 4.187 -18.622 -17.711 1.00 65.81 98 ALA A C 1
ATOM 795 O O . ALA A 1 98 ? 3.008 -18.893 -17.483 1.00 65.81 98 ALA A O 1
ATOM 796 N N . GLU A 1 99 ? 5.193 -19.231 -17.074 1.00 65.06 99 GLU A N 1
ATOM 797 C CA . GLU A 1 99 ? 4.997 -20.306 -16.087 1.00 65.06 99 GLU A CA 1
ATOM 798 C C . GLU A 1 99 ? 4.298 -19.826 -14.800 1.00 65.06 99 GLU A C 1
ATOM 800 O O . GLU A 1 99 ? 3.512 -20.551 -14.184 1.00 65.06 99 GLU A O 1
ATOM 805 N N . GLU A 1 100 ? 4.574 -18.601 -14.351 1.00 64.31 100 GLU A N 1
ATOM 806 C CA . GLU A 1 100 ? 3.980 -18.039 -13.133 1.00 64.31 100 GLU A CA 1
ATOM 807 C C . GLU A 1 100 ? 2.558 -17.502 -13.330 1.00 64.31 100 GLU A C 1
ATOM 809 O O . GLU A 1 100 ? 1.776 -17.489 -12.368 1.00 64.31 100 GLU A O 1
ATOM 814 N N . LYS A 1 101 ? 2.191 -17.111 -14.560 1.00 56.84 101 LYS A N 1
ATOM 815 C CA . LYS A 1 101 ? 0.816 -16.743 -14.945 1.00 56.84 101 LYS A CA 1
ATOM 816 C C . LYS A 1 101 ? -0.139 -17.916 -14.716 1.00 56.84 101 LYS A C 1
ATOM 818 O O . LYS A 1 101 ? -1.234 -17.708 -14.191 1.00 56.84 101 LYS A O 1
ATOM 823 N N . GLU A 1 102 ? 0.302 -19.143 -14.997 1.00 53.97 102 GLU A N 1
ATOM 824 C CA . GLU A 1 102 ? -0.448 -20.367 -14.680 1.00 53.97 102 GLU A CA 1
ATOM 825 C C . GLU A 1 102 ? -0.565 -20.605 -13.166 1.00 53.97 102 GLU A C 1
ATOM 827 O O . GLU A 1 102 ? -1.602 -21.051 -12.674 1.00 53.97 102 GLU A O 1
ATOM 832 N N . LYS A 1 103 ? 0.471 -20.240 -12.400 1.00 51.31 103 LYS A N 1
ATOM 833 C CA . LYS A 1 103 ? 0.553 -20.461 -10.945 1.00 51.31 103 LYS A CA 1
ATOM 834 C C . LYS A 1 103 ? -0.060 -19.334 -10.096 1.00 51.31 103 LYS A C 1
ATOM 836 O O . LYS A 1 103 ? -0.076 -19.457 -8.873 1.00 51.31 103 LYS A O 1
ATOM 841 N N . ARG A 1 104 ? -0.560 -18.244 -10.701 1.00 51.25 104 ARG A N 1
ATOM 842 C CA . ARG A 1 104 ? -1.104 -17.037 -10.024 1.00 51.25 104 ARG A CA 1
ATOM 843 C C . ARG A 1 104 ? -0.144 -16.364 -9.020 1.00 51.25 104 ARG A C 1
ATOM 845 O O . ARG A 1 104 ? -0.602 -15.615 -8.159 1.00 51.25 104 ARG A O 1
ATOM 852 N N . LYS A 1 105 ? 1.169 -16.604 -9.113 1.00 51.50 105 LYS A N 1
ATOM 853 C CA . LYS A 1 105 ? 2.172 -16.111 -8.140 1.00 51.50 105 LYS A CA 1
ATOM 854 C C . LYS A 1 105 ? 2.708 -14.712 -8.433 1.00 51.50 105 LYS A C 1
ATOM 856 O O . LYS A 1 105 ? 3.259 -14.066 -7.556 1.00 51.50 105 LYS A O 1
ATOM 861 N N . PHE A 1 106 ? 2.465 -14.196 -9.629 1.00 51.00 106 PHE A N 1
ATOM 862 C CA . PHE A 1 106 ? 3.063 -12.954 -10.114 1.00 51.00 106 PHE A CA 1
ATOM 863 C C . PHE A 1 106 ? 2.502 -11.658 -9.476 1.00 51.00 106 PHE A C 1
ATOM 865 O O . PHE A 1 106 ? 2.744 -10.561 -9.960 1.00 51.00 106 PHE A O 1
ATOM 872 N N . GLY A 1 107 ? 1.734 -11.722 -8.385 1.00 53.38 107 GLY A N 1
ATOM 873 C CA . GLY A 1 107 ? 1.046 -10.554 -7.815 1.00 53.38 107 GLY A CA 1
ATOM 874 C C . GLY A 1 107 ? 1.947 -9.494 -7.165 1.00 53.38 107 GLY A C 1
ATOM 875 O O . GLY A 1 107 ? 1.463 -8.394 -6.876 1.00 53.38 107 GLY A O 1
ATOM 876 N N . HIS A 1 108 ? 3.222 -9.806 -6.917 1.00 56.53 108 HIS A N 1
ATOM 877 C CA . HIS A 1 108 ? 4.059 -9.031 -5.995 1.00 56.53 108 HIS A CA 1
ATOM 878 C C . HIS A 1 108 ? 5.420 -8.580 -6.552 1.00 56.53 108 HIS A C 1
ATOM 880 O O . HIS A 1 108 ? 6.124 -7.831 -5.874 1.00 56.53 108 HIS A O 1
ATOM 886 N N . SER A 1 109 ? 5.754 -8.933 -7.799 1.00 73.88 109 SER A N 1
ATOM 887 C CA . SER A 1 109 ? 6.970 -8.446 -8.468 1.00 73.88 109 SER A CA 1
ATOM 888 C C . SER A 1 109 ? 6.939 -6.927 -8.661 1.00 73.88 109 SER A C 1
ATOM 890 O O . SER A 1 109 ? 5.921 -6.375 -9.102 1.00 73.88 109 SER A O 1
ATOM 892 N N . ILE A 1 110 ? 8.054 -6.239 -8.390 1.00 76.56 110 ILE A N 1
ATOM 893 C CA . ILE A 1 110 ? 8.193 -4.789 -8.627 1.00 76.56 110 ILE A CA 1
ATOM 894 C C . ILE A 1 110 ? 7.975 -4.402 -10.099 1.00 76.56 110 ILE A C 1
ATOM 896 O O . ILE A 1 110 ? 7.533 -3.286 -10.376 1.00 76.56 110 ILE A O 1
ATOM 900 N N . LEU A 1 111 ? 8.194 -5.330 -11.037 1.00 76.94 111 LEU A N 1
ATOM 901 C CA . LEU A 1 111 ? 7.999 -5.119 -12.475 1.00 76.94 111 LEU A CA 1
ATOM 902 C C . LEU A 1 111 ? 6.530 -4.882 -12.850 1.00 76.94 111 LEU A C 1
ATOM 904 O O . LEU A 1 111 ? 6.248 -4.187 -13.825 1.00 76.94 111 LEU A O 1
ATOM 908 N N . ASN A 1 112 ? 5.583 -5.360 -12.034 1.00 73.88 112 ASN A N 1
ATOM 909 C CA . ASN A 1 112 ? 4.152 -5.081 -12.208 1.00 73.88 112 ASN A CA 1
ATOM 910 C C . ASN A 1 112 ? 3.800 -3.593 -12.156 1.00 73.88 112 ASN A C 1
ATOM 912 O O . ASN A 1 112 ? 2.709 -3.200 -12.574 1.00 73.88 112 ASN A O 1
ATOM 916 N N . GLN A 1 113 ? 4.683 -2.764 -11.599 1.00 76.25 113 GLN A N 1
ATOM 917 C CA . GLN A 1 113 ? 4.487 -1.320 -11.548 1.00 76.25 113 GLN A CA 1
ATOM 918 C C . GLN A 1 113 ? 4.701 -0.656 -12.916 1.00 76.25 113 GLN A C 1
ATOM 920 O O . GLN A 1 113 ? 4.238 0.466 -13.092 1.00 76.25 113 GLN A O 1
ATOM 925 N N . PHE A 1 114 ? 5.321 -1.356 -13.878 1.00 79.94 114 PHE A N 1
ATOM 926 C CA . PHE A 1 114 ? 5.777 -0.808 -15.160 1.00 79.94 114 PHE A CA 1
ATOM 927 C C . PHE A 1 114 ? 5.190 -1.554 -16.377 1.00 79.94 114 PHE A C 1
ATOM 929 O O . PHE A 1 114 ? 5.921 -2.146 -17.181 1.00 79.94 114 PHE A O 1
ATOM 936 N N . PRO A 1 115 ? 3.856 -1.559 -16.560 1.00 75.62 115 PRO A N 1
ATOM 937 C CA . PRO A 1 115 ? 3.196 -2.348 -17.598 1.00 75.62 115 PRO A CA 1
ATOM 938 C C . PRO A 1 115 ? 3.485 -1.875 -19.028 1.00 75.62 115 PRO A C 1
ATOM 940 O O . PRO A 1 115 ? 3.178 -2.589 -19.984 1.00 75.62 115 PRO A O 1
ATOM 943 N N . ARG A 1 116 ? 4.009 -0.660 -19.232 1.00 74.31 116 ARG A N 1
ATOM 944 C CA . ARG A 1 116 ? 4.431 -0.218 -20.572 1.00 74.31 116 ARG A CA 1
ATOM 945 C C . ARG A 1 116 ? 5.770 -0.829 -20.952 1.00 74.31 116 ARG A C 1
ATOM 947 O O . ARG A 1 116 ? 5.893 -1.301 -22.073 1.00 74.31 116 ARG A O 1
ATOM 954 N N . LEU A 1 117 ? 6.719 -0.877 -20.017 1.00 77.62 117 LEU A N 1
ATOM 955 C CA . LEU A 1 117 ? 8.032 -1.484 -20.245 1.00 77.62 117 LEU A CA 1
ATOM 956 C C . LEU A 1 117 ? 7.915 -2.985 -20.511 1.00 77.62 117 LEU A C 1
ATOM 958 O O . LEU A 1 117 ? 8.525 -3.485 -21.449 1.00 77.62 117 LEU A O 1
ATOM 962 N N . LEU A 1 118 ? 7.062 -3.684 -19.758 1.00 77.12 118 LEU A N 1
ATOM 963 C CA . LEU A 1 118 ? 6.809 -5.108 -19.988 1.00 77.12 118 LEU A CA 1
ATOM 964 C C . LEU A 1 118 ? 6.203 -5.379 -21.376 1.00 77.12 118 LEU A C 1
ATOM 966 O O . LEU A 1 118 ? 6.613 -6.315 -22.055 1.00 77.12 118 LEU A O 1
ATOM 970 N N . ARG A 1 119 ? 5.311 -4.509 -21.867 1.00 75.81 119 ARG A N 1
ATOM 971 C CA . ARG A 1 119 ? 4.757 -4.641 -23.226 1.00 75.81 119 ARG A CA 1
ATOM 972 C C . ARG A 1 119 ? 5.804 -4.505 -24.330 1.00 75.81 119 ARG A C 1
ATOM 974 O O . ARG A 1 119 ? 5.643 -5.133 -25.368 1.00 75.81 119 ARG A O 1
ATOM 981 N N . LEU A 1 120 ? 6.860 -3.715 -24.122 1.00 74.44 120 LEU A N 1
ATOM 982 C CA . LEU A 1 120 ? 7.941 -3.576 -25.107 1.00 74.44 120 LEU A CA 1
ATOM 983 C C . LEU A 1 120 ? 8.699 -4.888 -25.318 1.00 74.44 120 LEU A C 1
ATOM 985 O O . LEU A 1 120 ? 9.167 -5.154 -26.418 1.00 74.44 120 LEU A O 1
ATOM 989 N N . ILE A 1 121 ? 8.786 -5.719 -24.281 1.00 73.62 121 ILE A N 1
ATOM 990 C CA . ILE A 1 121 ? 9.402 -7.043 -24.358 1.00 73.62 121 ILE A CA 1
ATOM 991 C C . ILE A 1 121 ? 8.366 -8.151 -24.559 1.00 73.62 121 ILE A C 1
ATOM 993 O O . ILE A 1 121 ? 8.663 -9.289 -24.229 1.00 73.62 121 ILE A O 1
ATOM 997 N N . ASP A 1 122 ? 7.180 -7.859 -25.094 1.00 69.19 122 ASP A N 1
ATOM 998 C CA . ASP A 1 122 ? 6.123 -8.856 -25.337 1.00 69.19 122 ASP A CA 1
ATOM 999 C C . ASP A 1 122 ? 5.714 -9.647 -24.076 1.00 69.19 122 ASP A C 1
ATOM 1001 O O . ASP A 1 122 ? 5.301 -10.804 -24.115 1.00 69.19 122 ASP A O 1
ATOM 1005 N N . VAL A 1 123 ? 5.856 -9.015 -22.909 1.00 68.19 123 VAL A N 1
ATOM 1006 C CA . VAL A 1 123 ? 5.361 -9.534 -21.640 1.00 68.19 123 VAL A CA 1
ATOM 1007 C C . VAL A 1 123 ? 4.087 -8.779 -21.302 1.00 68.19 123 VAL A C 1
ATOM 1009 O O . VAL A 1 123 ? 4.089 -7.581 -21.003 1.00 68.19 123 VAL A O 1
ATOM 1012 N N . GLU A 1 124 ? 2.965 -9.491 -21.290 1.00 60.66 124 GLU A N 1
ATOM 1013 C CA . GLU A 1 124 ? 1.762 -8.962 -20.665 1.00 60.66 124 GLU A CA 1
ATOM 1014 C C . GLU A 1 124 ? 1.998 -8.874 -19.159 1.00 60.66 124 GLU A C 1
ATOM 1016 O O . GLU A 1 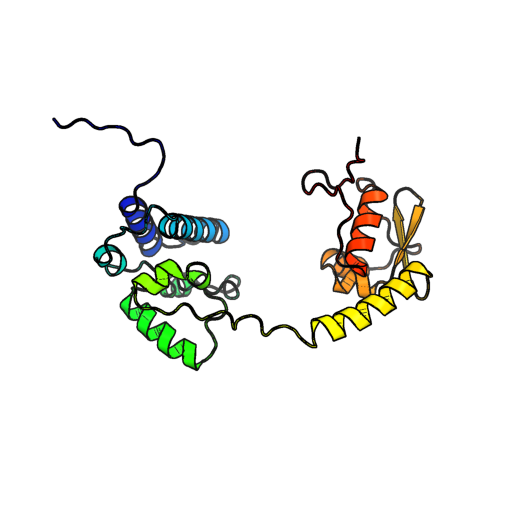124 ? 1.957 -9.885 -18.456 1.00 60.66 124 GLU A O 1
ATOM 1021 N N . ALA A 1 125 ? 2.212 -7.655 -18.655 1.00 56.75 125 ALA A N 1
ATOM 1022 C CA . ALA A 1 125 ? 2.076 -7.385 -17.234 1.00 56.75 125 ALA A CA 1
ATOM 1023 C C . ALA A 1 125 ? 0.752 -8.000 -16.783 1.00 56.75 125 ALA A C 1
ATOM 1025 O O . ALA A 1 125 ? -0.298 -7.679 -17.355 1.00 56.75 125 ALA A O 1
ATOM 1026 N N . VAL A 1 126 ? 0.799 -8.915 -15.810 1.00 53.19 126 VAL A N 1
ATOM 1027 C CA . VAL A 1 126 ? -0.419 -9.486 -15.246 1.00 53.19 126 VAL A CA 1
ATOM 1028 C C . VAL A 1 126 ? -1.293 -8.317 -14.885 1.00 53.19 126 VAL A C 1
ATOM 1030 O O . VAL A 1 126 ? -0.943 -7.453 -14.076 1.00 53.19 126 VAL A O 1
ATOM 1033 N N . ARG A 1 127 ? -2.450 -8.278 -15.543 1.00 50.41 127 ARG A N 1
ATOM 1034 C CA . ARG A 1 127 ? -3.543 -7.451 -15.090 1.00 50.41 127 ARG A CA 1
ATOM 1035 C C . ARG A 1 127 ? -3.685 -7.837 -13.628 1.00 50.41 127 ARG A C 1
ATOM 1037 O O . ARG A 1 127 ? -4.126 -8.953 -13.354 1.00 50.41 127 ARG A O 1
ATOM 1044 N N . LYS A 1 128 ? -3.315 -6.943 -12.693 1.00 41.94 128 LYS A N 1
ATOM 1045 C CA . LYS A 1 128 ? -3.953 -6.942 -11.370 1.00 41.94 128 LYS A CA 1
ATOM 1046 C C . LYS A 1 128 ? -5.403 -7.218 -11.714 1.00 41.94 128 LYS A C 1
ATOM 1048 O O . LYS A 1 128 ? -5.897 -6.432 -12.534 1.00 41.94 128 LYS A O 1
ATOM 1053 N N . PRO A 1 129 ? -6.004 -8.346 -11.276 1.00 36.47 129 PRO A N 1
ATOM 1054 C CA . PRO A 1 129 ? -7.356 -8.681 -11.690 1.00 36.47 129 PRO A CA 1
ATOM 1055 C C . PRO A 1 129 ? -8.115 -7.384 -11.534 1.00 36.47 129 PRO A C 1
ATOM 1057 O O . PRO A 1 129 ? -8.030 -6.793 -10.447 1.00 36.47 129 PRO A O 1
ATOM 1060 N N . ALA A 1 130 ? -8.619 -6.852 -12.663 1.00 40.09 130 ALA A N 1
ATOM 1061 C CA . ALA A 1 130 ? -9.301 -5.566 -12.676 1.00 40.09 130 ALA A CA 1
ATOM 1062 C C . ALA A 1 130 ? -10.197 -5.655 -11.467 1.00 40.09 130 ALA A C 1
ATOM 1064 O O . ALA A 1 130 ? -10.915 -6.657 -11.410 1.00 40.09 130 ALA A O 1
ATOM 1065 N N . ARG A 1 131 ? -9.976 -4.794 -10.448 1.00 41.91 131 ARG A N 1
ATOM 1066 C CA . ARG A 1 131 ? -10.652 -4.941 -9.153 1.00 41.91 131 ARG A CA 1
ATOM 1067 C C . ARG A 1 131 ? -12.077 -5.248 -9.545 1.00 41.91 131 ARG A C 1
ATOM 1069 O O . ARG A 1 131 ? -12.667 -4.392 -10.206 1.00 41.91 131 ARG A O 1
ATOM 1076 N N . LEU A 1 132 ? -12.534 -6.487 -9.309 1.00 43.56 132 LEU A N 1
ATOM 1077 C CA . LEU A 1 132 ? -13.896 -6.841 -9.685 1.00 43.56 132 LEU A CA 1
ATOM 1078 C C . LEU A 1 132 ? -14.714 -5.694 -9.104 1.00 43.56 132 LEU A C 1
ATOM 1080 O O . LEU A 1 132 ? -14.401 -5.336 -7.953 1.00 43.56 132 LEU A O 1
ATOM 1084 N N . PRO A 1 133 ? -15.601 -5.037 -9.883 1.00 44.28 133 PRO A N 1
ATOM 1085 C CA . PRO A 1 133 ? -16.501 -4.044 -9.322 1.00 44.28 133 PRO A CA 1
ATOM 1086 C C . PRO A 1 133 ? -16.960 -4.636 -8.005 1.00 44.28 133 PRO A C 1
ATOM 1088 O O . PRO A 1 133 ? -17.407 -5.787 -7.973 1.00 44.28 133 PRO A O 1
ATOM 1091 N N . ARG A 1 134 ? -16.599 -3.975 -6.903 1.00 45.62 134 ARG A N 1
ATOM 1092 C CA . ARG A 1 134 ? -16.615 -4.583 -5.568 1.00 45.62 134 ARG A CA 1
ATOM 1093 C C . ARG A 1 134 ? -18.055 -4.627 -5.058 1.00 45.62 134 ARG A C 1
ATOM 1095 O O . ARG A 1 134 ? -18.294 -4.405 -3.874 1.00 45.62 134 ARG A O 1
ATOM 1102 N N . ASP A 1 135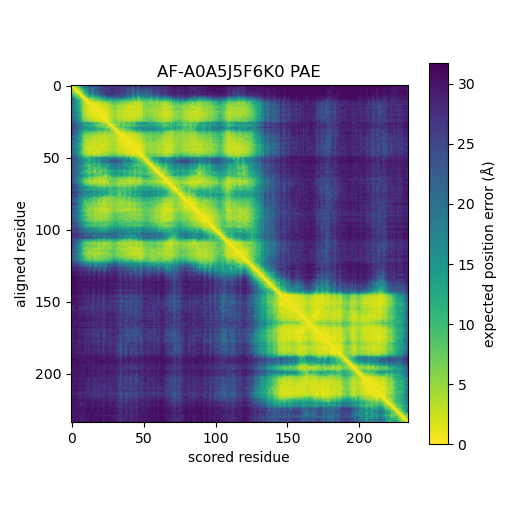 ? -18.992 -4.903 -5.954 1.00 48.50 135 ASP A N 1
ATOM 1103 C CA . ASP A 1 135 ? -20.411 -5.018 -5.722 1.00 48.50 135 ASP A CA 1
ATOM 1104 C C . ASP A 1 135 ? -20.588 -6.166 -4.729 1.00 48.50 135 ASP A C 1
ATOM 1106 O O . ASP A 1 135 ? -20.343 -7.340 -5.013 1.00 48.50 135 ASP A O 1
ATOM 1110 N N . GLY A 1 136 ? -20.871 -5.778 -3.486 1.00 49.47 136 GLY A N 1
ATOM 1111 C CA . GLY A 1 136 ? -21.112 -6.670 -2.356 1.00 49.47 136 GLY A CA 1
ATOM 1112 C C . GLY A 1 136 ? -20.059 -6.671 -1.239 1.00 49.47 136 GLY A C 1
ATOM 1113 O O . GLY A 1 136 ? -20.408 -7.004 -0.106 1.00 49.47 136 GLY A O 1
ATOM 1114 N N . LEU A 1 137 ? -18.802 -6.269 -1.471 1.00 45.25 137 LEU A N 1
ATOM 1115 C CA . LEU A 1 137 ? -17.781 -6.197 -0.400 1.00 45.25 137 LEU A CA 1
ATOM 1116 C C . LEU A 1 137 ? -17.690 -4.807 0.224 1.00 45.25 137 LEU A C 1
ATOM 1118 O O . LEU A 1 137 ? -17.596 -4.706 1.448 1.00 45.25 137 LEU A O 1
ATOM 1122 N N . GLU A 1 138 ? -17.779 -3.749 -0.586 1.00 47.47 138 GLU A N 1
ATOM 1123 C CA . GLU A 1 138 ? -17.968 -2.398 -0.046 1.00 47.47 138 GLU A CA 1
ATOM 1124 C C . GLU A 1 138 ? -19.319 -2.278 0.642 1.00 47.47 138 GLU A C 1
ATOM 1126 O O . GLU A 1 138 ? -19.397 -1.662 1.691 1.00 47.47 138 GLU A O 1
ATOM 1131 N N . GLU A 1 139 ? -20.355 -2.953 0.150 1.00 45.44 139 GLU A N 1
ATOM 1132 C CA . GLU A 1 139 ? -21.684 -2.909 0.759 1.00 45.44 139 GLU A CA 1
ATOM 1133 C C . GLU A 1 139 ? -21.725 -3.643 2.111 1.00 45.44 139 GLU A C 1
ATOM 1135 O O . GLU A 1 139 ? -22.246 -3.112 3.089 1.00 45.44 139 GLU A O 1
ATOM 1140 N N . ARG A 1 140 ? -21.058 -4.803 2.243 1.00 41.31 140 ARG A N 1
ATOM 1141 C CA . ARG A 1 140 ? -20.932 -5.509 3.535 1.00 41.31 140 ARG A CA 1
ATOM 1142 C C . ARG A 1 140 ? -19.991 -4.808 4.526 1.00 41.31 140 ARG A C 1
ATOM 1144 O O . ARG A 1 140 ? -20.290 -4.792 5.720 1.00 41.31 140 ARG A O 1
ATOM 1151 N N . GLN A 1 141 ? -18.898 -4.192 4.063 1.00 47.22 141 GLN A N 1
ATOM 1152 C CA . GLN A 1 141 ? -18.037 -3.347 4.912 1.00 47.22 141 GLN A CA 1
ATOM 1153 C C . 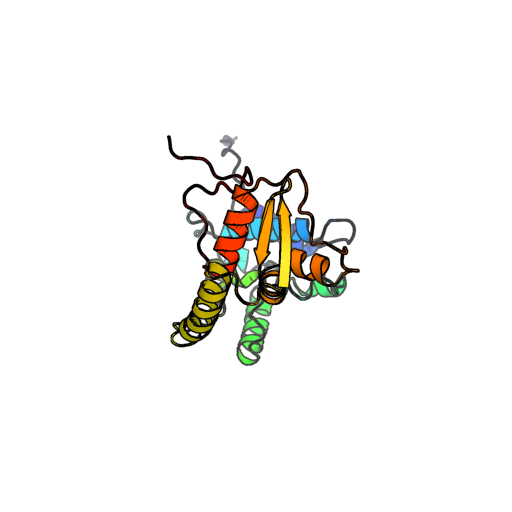GLN A 1 141 ? -18.731 -2.024 5.290 1.00 47.22 141 GLN A C 1
ATOM 1155 O O . GLN A 1 141 ? -18.588 -1.559 6.419 1.00 47.22 141 GLN A O 1
ATOM 1160 N N . SER A 1 142 ? -19.551 -1.466 4.398 1.00 50.78 142 SER A N 1
ATOM 1161 C CA . SER A 1 142 ? -20.347 -0.248 4.600 1.00 50.78 142 SER A CA 1
ATOM 1162 C C . SER A 1 142 ? -21.455 -0.451 5.633 1.00 50.78 142 SER A C 1
ATOM 1164 O O . SER A 1 142 ? -21.612 0.381 6.528 1.00 50.78 142 SER A O 1
ATOM 1166 N N . ILE A 1 143 ? -22.163 -1.588 5.605 1.00 49.75 143 ILE A N 1
ATOM 1167 C CA . ILE A 1 143 ? -23.202 -1.899 6.602 1.00 49.75 143 ILE A CA 1
ATOM 1168 C C . ILE A 1 143 ? -22.590 -2.031 8.009 1.00 49.75 143 ILE A C 1
ATOM 1170 O O . ILE A 1 143 ? -23.123 -1.461 8.964 1.00 49.75 143 ILE A O 1
ATOM 1174 N N . SER A 1 144 ? -21.440 -2.710 8.139 1.00 57.59 144 SER A N 1
ATOM 1175 C CA . SER A 1 144 ? -20.747 -2.868 9.429 1.00 57.59 144 SER A CA 1
ATOM 1176 C C . SER A 1 144 ? -20.167 -1.547 9.954 1.00 57.59 144 SER A C 1
ATOM 1178 O O . SER A 1 144 ? -20.261 -1.267 11.150 1.00 57.59 144 SER A O 1
ATOM 1180 N N . ASN A 1 145 ? -19.612 -0.702 9.078 1.00 69.50 145 ASN A N 1
ATOM 1181 C CA . ASN A 1 145 ? -19.075 0.605 9.472 1.00 69.50 145 ASN A CA 1
ATOM 1182 C C . ASN A 1 145 ? -20.182 1.602 9.838 1.00 69.50 145 ASN A C 1
ATOM 1184 O O . ASN A 1 145 ? -20.015 2.379 10.777 1.00 69.50 145 ASN A O 1
ATOM 1188 N N . LYS A 1 146 ? -21.346 1.549 9.174 1.00 81.00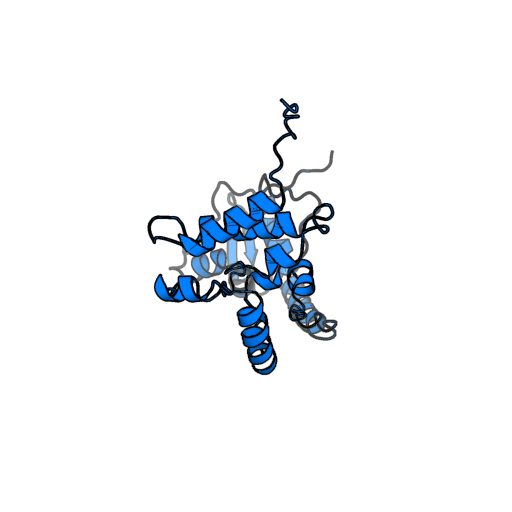 146 LYS A N 1
ATOM 1189 C CA . LYS A 1 146 ? -22.489 2.412 9.505 1.00 81.00 146 LYS A CA 1
ATOM 1190 C C . LYS A 1 146 ? -23.017 2.136 10.915 1.00 81.00 146 LYS A C 1
ATOM 1192 O O . LYS A 1 146 ? -23.226 3.081 11.669 1.00 81.00 146 LYS A O 1
ATOM 1197 N N . ALA A 1 147 ? -23.186 0.868 11.294 1.00 86.06 147 ALA A N 1
ATOM 1198 C CA . ALA A 1 147 ? -23.655 0.511 12.634 1.00 86.06 147 ALA A CA 1
ATOM 1199 C C . ALA A 1 147 ? -22.666 0.951 13.730 1.00 86.06 147 ALA A C 1
ATOM 1201 O O . ALA A 1 147 ? -23.066 1.601 14.695 1.00 86.06 147 ALA A O 1
ATOM 1202 N N . LEU A 1 148 ? -21.369 0.671 13.555 1.00 88.56 148 LEU A N 1
ATOM 1203 C CA . LEU A 1 148 ? -20.327 1.075 14.510 1.00 88.56 148 LEU A CA 1
ATOM 1204 C C . LEU A 1 148 ? -20.181 2.599 14.615 1.00 88.56 148 LEU A C 1
ATOM 1206 O O . LEU A 1 148 ? -19.967 3.119 15.710 1.00 88.56 148 LEU A O 1
ATOM 1210 N N . ARG A 1 149 ? -20.350 3.328 13.506 1.00 90.12 149 ARG A N 1
ATOM 1211 C CA . ARG A 1 149 ? -20.391 4.796 13.496 1.00 90.12 149 ARG A CA 1
ATOM 1212 C C . ARG A 1 149 ? -21.550 5.336 14.329 1.00 90.12 149 ARG A C 1
ATOM 1214 O O . ARG A 1 149 ? -21.350 6.282 15.085 1.00 90.12 149 ARG A O 1
ATOM 1221 N N . GLU A 1 150 ? -22.749 4.773 14.192 1.00 90.94 150 GLU A N 1
ATOM 1222 C CA . GLU A 1 150 ? -23.905 5.219 14.978 1.00 90.94 150 GLU A CA 1
ATOM 1223 C C . GLU A 1 150 ? -23.745 4.881 16.464 1.00 90.94 150 GLU A C 1
ATOM 1225 O O . GLU A 1 150 ? -24.008 5.733 17.311 1.00 90.94 150 GLU A O 1
ATOM 1230 N N . LEU A 1 151 ? -23.218 3.697 16.799 1.00 92.62 151 LEU A N 1
ATOM 1231 C CA . LEU A 1 151 ? -22.872 3.362 18.186 1.00 92.62 151 LEU A CA 1
ATOM 1232 C C . LEU A 1 151 ? -21.855 4.349 18.769 1.00 92.62 151 LEU A C 1
ATOM 1234 O O . LEU A 1 151 ? -22.044 4.827 19.886 1.00 92.62 151 LEU A O 1
ATOM 1238 N N . TRP A 1 152 ? -20.837 4.723 17.989 1.00 92.81 152 TRP A N 1
ATOM 1239 C CA . TRP A 1 152 ? -19.836 5.702 18.402 1.00 92.81 152 TRP A CA 1
ATOM 1240 C C . TRP A 1 152 ? -20.433 7.096 18.627 1.00 92.81 152 TRP A C 1
ATOM 1242 O O . TRP A 1 152 ? -20.193 7.690 19.676 1.00 92.81 152 TRP A O 1
ATOM 1252 N N . LYS A 1 153 ? -21.271 7.597 17.707 1.00 90.50 153 LYS A N 1
ATOM 1253 C CA . LYS A 1 153 ? -21.978 8.883 17.875 1.00 90.50 153 LYS A CA 1
ATOM 1254 C C . LYS A 1 153 ? -22.867 8.907 19.118 1.00 90.50 153 LYS A C 1
ATOM 1256 O O . LYS A 1 153 ? -22.972 9.941 19.768 1.00 90.50 153 LYS A O 1
ATOM 1261 N N . LEU A 1 154 ? -23.505 7.780 19.436 1.00 93.06 154 LEU A N 1
ATOM 1262 C CA . LEU A 1 154 ? -24.340 7.619 20.627 1.00 93.06 154 LEU A CA 1
ATOM 1263 C C . LEU A 1 154 ? -23.526 7.325 21.900 1.00 93.06 154 LEU A C 1
ATOM 1265 O O . LEU A 1 154 ? -24.115 7.193 22.971 1.00 93.06 154 LEU A O 1
ATOM 1269 N N . GLY A 1 155 ? -22.200 7.170 21.796 1.00 90.19 155 GLY A N 1
ATOM 1270 C CA . GLY A 1 155 ? -21.323 6.807 22.910 1.00 90.19 155 GLY A CA 1
ATOM 1271 C C . GLY A 1 155 ? -21.614 5.427 23.513 1.00 90.19 155 GLY A C 1
ATOM 1272 O O . GLY A 1 155 ? -21.302 5.195 24.682 1.00 90.19 155 GLY A O 1
ATOM 1273 N N . ARG A 1 156 ? -22.247 4.522 22.757 1.00 92.06 156 ARG A N 1
ATOM 1274 C CA . ARG A 1 156 ? -22.654 3.189 23.223 1.00 92.06 156 ARG A CA 1
ATOM 1275 C C . ARG A 1 156 ? -21.551 2.174 22.984 1.00 92.06 156 ARG A C 1
ATOM 1277 O O . ARG A 1 156 ? -20.993 2.144 21.900 1.00 92.06 156 ARG A O 1
ATOM 1284 N N . PHE A 1 157 ? -21.305 1.317 23.975 1.00 91.81 157 PHE A N 1
ATOM 1285 C CA . PHE A 1 157 ? -20.282 0.260 23.939 1.00 91.81 157 PHE A CA 1
ATOM 1286 C C . PHE A 1 157 ? -18.842 0.756 23.724 1.00 91.81 157 PHE A C 1
ATOM 1288 O O . PHE A 1 157 ? -17.952 -0.056 23.486 1.00 91.81 157 PHE A O 1
ATOM 1295 N N . CYS A 1 158 ? -18.592 2.062 23.859 1.00 91.31 158 CYS A N 1
ATOM 1296 C CA . CYS A 1 158 ? -17.241 2.598 23.929 1.00 91.31 158 CYS A CA 1
ATOM 1297 C C . CYS A 1 158 ? -16.572 2.113 25.221 1.00 91.31 158 CYS A C 1
ATOM 1299 O O . CYS A 1 158 ? -16.999 2.461 26.321 1.00 91.31 158 CYS A O 1
ATOM 1301 N N . ASP A 1 159 ? -15.533 1.304 25.066 1.00 90.12 159 ASP A N 1
ATOM 1302 C CA . ASP A 1 159 ? -14.789 0.606 26.115 1.00 90.12 159 ASP A CA 1
ATOM 1303 C C . ASP A 1 159 ? -13.416 1.243 26.386 1.00 90.12 159 ASP A C 1
ATOM 1305 O O . ASP A 1 159 ? -12.619 0.715 27.162 1.00 90.12 159 ASP A O 1
ATOM 1309 N N . ILE A 1 160 ? -13.132 2.385 25.754 1.00 88.38 160 ILE A N 1
ATOM 1310 C CA . ILE A 1 160 ? -11.946 3.195 26.021 1.00 88.38 160 ILE A CA 1
ATOM 1311 C C . ILE A 1 160 ? -12.248 4.693 26.004 1.00 88.38 160 ILE A C 1
ATOM 1313 O O . ILE A 1 160 ? -13.023 5.187 25.181 1.00 88.38 160 ILE A O 1
ATOM 1317 N N . GLU A 1 161 ? -11.562 5.406 26.896 1.00 89.94 161 GLU A N 1
ATOM 1318 C CA . GLU A 1 161 ? -11.464 6.862 26.934 1.00 89.94 161 GLU A CA 1
ATOM 1319 C C . GLU A 1 161 ? -10.034 7.279 26.575 1.00 89.94 161 GLU A C 1
ATOM 1321 O O . GLU A 1 161 ? -9.063 6.815 27.175 1.00 89.94 161 GLU A O 1
ATOM 1326 N N . LEU A 1 162 ? -9.910 8.109 25.541 1.00 88.19 162 LEU A N 1
ATOM 1327 C CA . LEU A 1 162 ? -8.663 8.719 25.099 1.00 88.19 162 LEU A CA 1
ATOM 1328 C C . LEU A 1 162 ? -8.597 10.128 25.687 1.00 88.19 162 LEU A C 1
ATOM 1330 O O . LEU A 1 162 ? -9.382 10.989 25.288 1.00 88.19 162 LEU A O 1
ATOM 1334 N N . ASN A 1 163 ? -7.683 10.380 26.614 1.00 86.00 163 ASN A N 1
ATOM 1335 C CA . ASN A 1 163 ? -7.571 11.694 27.239 1.00 86.00 163 ASN A CA 1
ATOM 1336 C C . ASN A 1 163 ? -6.638 12.579 26.410 1.00 86.00 163 ASN A C 1
ATOM 1338 O O . ASN A 1 163 ? -5.463 12.260 26.221 1.00 86.00 163 ASN A O 1
ATOM 1342 N N . VAL A 1 164 ? -7.156 13.707 25.924 1.00 84.75 164 VAL A N 1
ATOM 1343 C CA . VAL A 1 164 ? -6.398 14.689 25.138 1.00 84.75 164 VAL A CA 1
ATOM 1344 C C . VAL A 1 164 ? -6.513 16.043 25.823 1.00 84.75 164 VAL A C 1
ATOM 1346 O O . VAL A 1 164 ? -7.579 16.658 25.828 1.00 84.75 164 VAL A O 1
ATOM 1349 N N . HIS A 1 165 ? -5.423 16.520 26.427 1.00 82.06 165 HIS A N 1
ATOM 1350 C CA . HIS A 1 165 ? -5.412 17.771 27.202 1.00 82.06 165 HIS A CA 1
ATOM 1351 C C . HIS A 1 165 ? -6.537 17.856 28.256 1.00 82.06 165 HIS A C 1
ATOM 1353 O O . HIS A 1 165 ? -7.209 18.881 28.376 1.00 82.06 165 HIS A O 1
ATOM 1359 N N . GLY A 1 166 ? -6.773 16.762 28.986 1.00 79.56 166 GLY A N 1
ATOM 1360 C CA . GLY A 1 166 ? -7.809 16.686 30.023 1.00 79.56 166 GLY A CA 1
ATOM 1361 C C . GLY A 1 166 ? -9.242 16.528 29.501 1.00 79.56 166 GLY A C 1
ATOM 1362 O O . GLY A 1 166 ? -10.170 16.546 30.302 1.00 79.56 166 GLY A O 1
ATOM 1363 N N . GLU A 1 167 ? -9.440 16.367 28.189 1.00 82.38 167 GLU A N 1
ATOM 1364 C CA . GLU A 1 167 ? -10.751 16.083 27.599 1.00 82.38 167 GLU A CA 1
ATOM 1365 C C . GLU A 1 167 ? -10.842 14.611 27.157 1.00 82.38 167 GLU A C 1
ATOM 1367 O O . GLU A 1 167 ? -9.995 14.169 26.370 1.00 82.38 167 GLU A O 1
ATOM 1372 N N . PRO A 1 168 ? -11.835 13.846 27.648 1.00 86.62 168 PRO A N 1
ATOM 1373 C CA . PRO A 1 168 ? -11.978 12.434 27.316 1.00 86.62 168 PRO A CA 1
ATOM 1374 C C . PRO A 1 168 ? -12.723 12.232 25.988 1.00 86.62 168 PRO A C 1
ATOM 1376 O O . PRO A 1 168 ? -13.844 12.706 25.797 1.00 86.62 168 PRO A O 1
ATOM 1379 N N . PHE A 1 169 ? -12.140 11.443 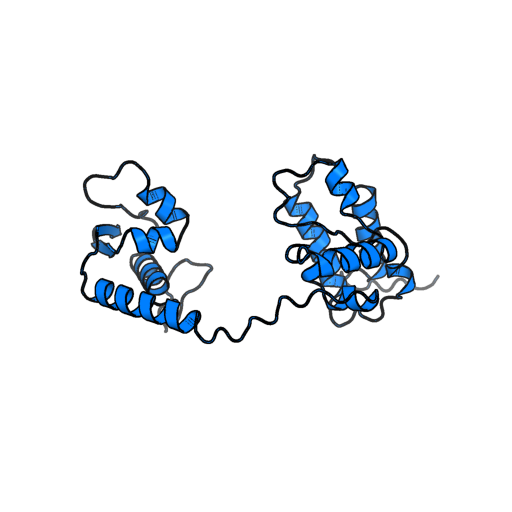25.085 1.00 89.62 169 PHE A N 1
ATOM 1380 C CA . PHE A 1 169 ? -12.770 10.987 23.845 1.00 89.62 169 PHE A CA 1
ATOM 1381 C C . PHE A 1 169 ? -13.085 9.497 23.921 1.00 89.62 169 PHE A C 1
ATOM 1383 O O . PHE A 1 169 ? -12.191 8.658 24.017 1.00 89.62 169 PHE A O 1
ATOM 1390 N N . ARG A 1 170 ? -14.368 9.150 23.825 1.00 91.75 170 ARG A N 1
ATOM 1391 C CA . ARG A 1 170 ? -14.826 7.758 23.860 1.00 91.75 170 ARG A CA 1
ATOM 1392 C C . ARG A 1 170 ? -14.697 7.075 22.503 1.00 91.75 170 ARG A C 1
ATOM 1394 O O . ARG A 1 170 ? -15.062 7.647 21.474 1.00 91.75 170 ARG A O 1
ATOM 1401 N N . ALA A 1 171 ? -14.226 5.832 22.504 1.00 92.12 171 ALA A N 1
ATOM 1402 C CA . ALA A 1 171 ? -14.107 5.006 21.306 1.00 92.12 171 ALA A CA 1
ATOM 1403 C C . ALA A 1 171 ? -14.229 3.507 21.631 1.00 92.12 171 ALA A C 1
ATOM 1405 O O . ALA A 1 171 ? -14.284 3.115 22.792 1.00 92.12 171 ALA A O 1
ATOM 1406 N N . HIS A 1 172 ? -14.261 2.679 20.585 1.00 91.75 172 HIS A N 1
ATOM 1407 C CA . HIS A 1 172 ? -14.204 1.223 20.668 1.00 91.75 172 HIS A CA 1
ATOM 1408 C C . HIS A 1 172 ? -12.770 0.737 20.418 1.00 91.75 172 HIS A C 1
ATOM 1410 O O . HIS A 1 172 ? -12.211 0.969 19.339 1.00 91.75 172 HIS A O 1
ATOM 1416 N N . ARG A 1 173 ? -12.184 0.006 21.367 1.00 90.12 173 ARG A N 1
ATOM 1417 C CA . ARG A 1 173 ? -10.814 -0.531 21.285 1.00 90.12 173 ARG A CA 1
ATOM 1418 C C . ARG A 1 173 ? -10.611 -1.393 20.053 1.00 90.12 173 ARG A C 1
ATOM 1420 O O . ARG A 1 173 ? -9.612 -1.248 19.353 1.00 90.12 173 ARG A O 1
ATOM 1427 N N . VAL A 1 174 ? -11.580 -2.258 19.762 1.00 89.81 174 VAL A N 1
ATOM 1428 C CA . VAL A 1 174 ? -11.540 -3.164 18.607 1.00 89.81 174 VAL A CA 1
ATOM 1429 C C . VAL A 1 174 ? -11.472 -2.405 17.283 1.00 89.81 174 VAL A C 1
ATOM 1431 O O . VAL A 1 174 ? -10.711 -2.788 16.398 1.00 89.81 174 VAL A O 1
ATOM 1434 N N . VAL A 1 175 ? -12.195 -1.287 17.169 1.00 89.94 175 VAL A N 1
ATOM 1435 C CA . VAL A 1 175 ? -12.196 -0.452 15.962 1.00 89.94 175 VAL A CA 1
ATOM 1436 C C . VAL A 1 175 ? -10.848 0.254 15.812 1.00 89.94 175 VAL A C 1
ATOM 1438 O O . VAL A 1 175 ? -10.250 0.215 14.738 1.00 89.94 175 VAL A O 1
ATOM 1441 N N . LEU A 1 176 ? -10.313 0.822 16.898 1.00 88.56 176 LEU A N 1
ATOM 1442 C CA . LEU A 1 176 ? -8.992 1.458 16.896 1.00 88.56 176 LEU A CA 1
ATOM 1443 C C . LEU A 1 176 ? -7.874 0.466 16.525 1.00 88.56 176 LEU A C 1
ATOM 1445 O O . LEU A 1 176 ? -7.055 0.750 15.648 1.00 88.56 176 LEU A O 1
ATOM 1449 N N . ALA A 1 177 ? -7.856 -0.714 17.151 1.00 86.69 177 ALA A N 1
ATOM 1450 C CA . ALA A 1 177 ? -6.855 -1.756 16.916 1.00 86.69 177 ALA A CA 1
ATOM 1451 C C . ALA A 1 177 ? -6.932 -2.362 15.502 1.00 86.69 177 ALA A C 1
ATOM 1453 O O . ALA A 1 177 ? -5.901 -2.738 14.925 1.00 86.69 177 ALA A O 1
ATOM 1454 N N . ALA A 1 178 ? -8.137 -2.455 14.932 1.00 85.75 178 ALA A N 1
ATOM 1455 C CA . ALA A 1 178 ? -8.335 -2.868 13.547 1.00 85.75 178 ALA A CA 1
ATOM 1456 C C . ALA A 1 178 ? -7.807 -1.810 12.568 1.00 85.75 178 ALA A C 1
ATOM 1458 O O . ALA A 1 178 ? -7.140 -2.167 11.597 1.00 85.75 178 ALA A O 1
ATOM 1459 N N . ALA A 1 179 ? -8.040 -0.526 12.856 1.00 83.56 179 ALA A N 1
ATOM 1460 C CA . ALA A 1 179 ? -7.687 0.579 11.971 1.00 83.56 179 ALA A CA 1
ATOM 1461 C C . ALA A 1 179 ? -6.191 0.939 11.959 1.00 83.56 179 ALA A C 1
ATOM 1463 O O . ALA A 1 179 ? -5.701 1.453 10.956 1.00 83.56 179 ALA A O 1
ATOM 1464 N N . SER A 1 180 ? -5.445 0.697 13.046 1.00 80.44 180 SER A N 1
ATOM 1465 C CA . SER A 1 180 ? -4.022 1.062 13.115 1.00 80.44 180 SER A CA 1
ATOM 1466 C C . SER A 1 180 ? -3.182 0.102 13.950 1.00 80.44 180 SER A C 1
ATOM 1468 O O . SER A 1 180 ? -3.532 -0.258 15.075 1.00 80.44 180 SER A O 1
ATOM 1470 N N . GLY A 1 181 ? -1.993 -0.227 13.438 1.00 77.38 181 GLY A N 1
ATOM 1471 C CA . GLY A 1 181 ? -0.979 -0.969 14.186 1.00 77.38 181 GLY A CA 1
ATOM 1472 C C . GLY A 1 181 ? -0.468 -0.226 15.429 1.00 77.38 181 GLY A C 1
ATOM 1473 O O . GLY A 1 181 ? -0.056 -0.879 16.384 1.00 77.38 181 GLY A O 1
ATOM 1474 N N . TYR A 1 182 ? -0.527 1.114 15.453 1.00 82.81 182 TYR A N 1
ATOM 1475 C CA . TYR A 1 182 ? -0.202 1.905 16.647 1.00 82.81 182 TYR A CA 1
ATOM 1476 C C . TYR A 1 182 ? -1.194 1.622 17.776 1.00 82.81 182 TYR A C 1
ATOM 1478 O O . TYR A 1 182 ? -0.785 1.165 18.841 1.00 82.81 182 TYR A O 1
ATOM 1486 N N . TRP A 1 183 ? -2.493 1.815 17.515 1.00 83.81 183 TRP A N 1
ATOM 1487 C CA . TRP A 1 183 ? -3.550 1.554 18.492 1.00 83.81 183 TRP A CA 1
ATOM 1488 C C . TRP A 1 183 ? -3.544 0.101 18.933 1.00 83.81 183 TRP A C 1
ATOM 1490 O O . TRP A 1 183 ? -3.651 -0.173 20.118 1.00 83.81 183 TRP A O 1
ATOM 1500 N N . ARG A 1 184 ? -3.339 -0.838 18.004 1.00 85.38 184 ARG A N 1
ATOM 1501 C CA . ARG A 1 184 ? -3.224 -2.254 18.351 1.00 85.38 184 ARG A CA 1
ATOM 1502 C C . ARG A 1 184 ? -2.155 -2.486 19.414 1.00 85.38 184 ARG A C 1
ATOM 1504 O O . ARG A 1 184 ? -2.475 -3.068 20.436 1.00 85.38 184 ARG A O 1
ATOM 1511 N N . ARG A 1 185 ? -0.935 -1.973 19.211 1.00 82.94 185 ARG A N 1
ATOM 1512 C CA . ARG A 1 185 ? 0.157 -2.091 20.192 1.00 82.94 185 ARG A CA 1
ATOM 1513 C C . ARG A 1 185 ? -0.151 -1.367 21.502 1.00 82.94 185 ARG A C 1
ATOM 1515 O O . ARG A 1 185 ? 0.073 -1.937 22.565 1.00 82.94 185 ARG A O 1
ATOM 1522 N N . ALA A 1 186 ? -0.672 -0.142 21.420 1.00 80.38 186 ALA A N 1
ATOM 1523 C CA . ALA A 1 186 ? -1.012 0.670 22.587 1.00 80.38 186 ALA A CA 1
ATOM 1524 C C . ALA A 1 186 ? -2.091 0.011 23.465 1.00 80.38 186 ALA A C 1
ATOM 1526 O O . ALA A 1 186 ? -2.057 0.146 24.681 1.00 80.38 186 ALA A O 1
ATOM 1527 N N . LEU A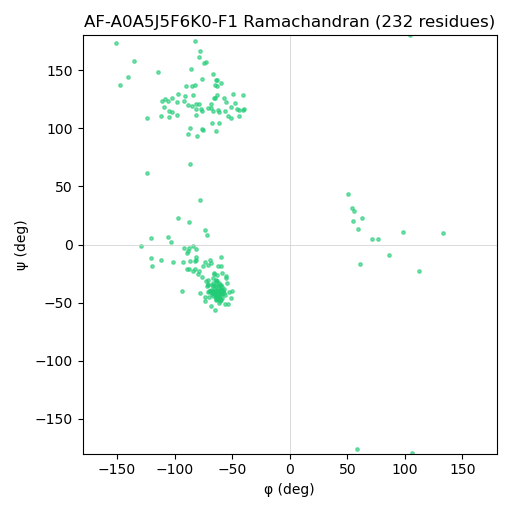 1 187 ? -3.019 -0.732 22.854 1.00 80.06 187 LEU A N 1
ATOM 1528 C CA . LEU A 1 187 ? -4.152 -1.373 23.527 1.00 80.06 187 LEU A CA 1
ATOM 1529 C C . LEU A 1 187 ? -3.885 -2.811 23.981 1.00 80.06 187 LEU A C 1
ATOM 1531 O O . LEU A 1 187 ? -4.671 -3.331 24.770 1.00 80.06 187 LEU A O 1
ATOM 1535 N N . THR A 1 188 ? -2.825 -3.453 23.478 1.00 77.38 188 THR A N 1
ATOM 1536 C CA . THR A 1 188 ? -2.383 -4.795 23.901 1.00 77.38 188 THR A CA 1
ATOM 1537 C C . THR A 1 188 ? -1.400 -4.777 25.080 1.00 77.38 188 THR A C 1
ATOM 1539 O O . THR A 1 188 ? -1.039 -5.841 25.574 1.00 77.38 188 THR A O 1
ATOM 1542 N N . GLY A 1 189 ? -0.923 -3.600 25.503 1.00 67.06 189 GLY A N 1
ATOM 1543 C CA . GLY A 1 189 ? -0.029 -3.437 26.657 1.00 67.06 189 GLY A CA 1
ATOM 1544 C C . GLY A 1 189 ? -0.763 -3.398 28.006 1.00 67.06 189 GLY A C 1
ATOM 1545 O O . GLY A 1 189 ? -1.990 -3.386 28.045 1.00 67.06 189 GLY A O 1
ATOM 1546 N N . ASN A 1 190 ? -0.004 -3.355 29.113 1.00 56.25 190 ASN A N 1
ATOM 1547 C CA . ASN A 1 190 ? -0.552 -3.167 30.464 1.00 56.25 190 ASN A CA 1
ATOM 1548 C C . ASN A 1 190 ? -1.383 -1.876 30.515 1.00 56.25 190 ASN A C 1
ATOM 1550 O O . ASN A 1 190 ? -0.852 -0.782 30.328 1.00 56.25 190 ASN A O 1
ATOM 1554 N N . GLU A 1 191 ? -2.684 -2.026 30.746 1.00 57.75 191 GLU A N 1
ATOM 1555 C CA . GLU A 1 191 ? -3.649 -0.932 30.724 1.00 57.75 191 GLU A CA 1
ATOM 1556 C C . GLU A 1 191 ? -3.348 0.100 31.821 1.00 57.75 191 GLU A C 1
ATOM 1558 O O . GLU A 1 191 ? -3.244 -0.262 32.999 1.00 57.75 191 GLU A O 1
ATOM 1563 N N . PRO A 1 192 ? -3.261 1.398 31.487 1.00 55.03 192 PRO A N 1
ATOM 1564 C CA . PRO A 1 192 ? -3.321 2.436 32.497 1.00 55.03 192 PRO A CA 1
ATOM 1565 C C . PRO A 1 192 ? -4.720 2.427 33.126 1.00 55.03 192 PRO A C 1
ATOM 1567 O O . PRO A 1 192 ? -5.739 2.507 32.435 1.00 55.03 192 PRO A O 1
ATOM 1570 N N . LYS A 1 193 ? -4.786 2.329 34.457 1.00 54.94 193 LYS A N 1
ATOM 1571 C CA . LYS A 1 193 ? -6.031 2.513 35.212 1.00 54.94 193 LYS A CA 1
ATOM 1572 C C . LYS A 1 193 ? -6.491 3.966 35.028 1.00 54.94 193 LYS A C 1
ATOM 1574 O O . LYS A 1 193 ? -5.975 4.840 35.713 1.00 54.94 193 LYS A O 1
ATOM 1579 N N . GLY A 1 194 ? -7.419 4.226 34.104 1.00 60.81 194 GLY A N 1
ATOM 1580 C CA . GLY A 1 194 ? -7.973 5.574 33.879 1.00 60.81 194 GLY A CA 1
ATOM 1581 C C . GLY A 1 194 ? -8.068 6.054 32.426 1.00 60.81 194 GLY A C 1
ATOM 1582 O O . GLY A 1 194 ? -8.366 7.225 32.210 1.00 60.81 194 GLY A O 1
ATOM 1583 N N . GLY A 1 195 ? -7.838 5.182 31.439 1.00 68.44 195 GLY A N 1
ATOM 1584 C CA . GLY A 1 195 ? -7.891 5.543 30.018 1.00 68.44 195 GLY A CA 1
ATOM 1585 C C . GLY A 1 195 ? -6.503 5.677 29.396 1.00 68.44 195 GLY A C 1
ATOM 1586 O O . GLY A 1 195 ? -5.487 5.433 30.044 1.00 68.44 195 GLY A O 1
ATOM 1587 N N . LEU A 1 196 ? -6.458 6.001 28.105 1.00 78.88 196 LEU A N 1
ATOM 1588 C CA . LEU A 1 196 ? -5.209 6.146 27.361 1.00 78.88 196 LEU A CA 1
ATOM 1589 C C . LEU A 1 196 ? -4.911 7.627 27.140 1.00 78.88 196 LEU A C 1
ATOM 1591 O O . LEU A 1 196 ? -5.579 8.291 26.345 1.00 78.88 196 LEU A O 1
ATOM 1595 N N . ASP A 1 197 ? -3.888 8.131 27.826 1.00 80.00 197 ASP A N 1
ATOM 1596 C CA . ASP A 1 197 ? -3.411 9.497 27.633 1.00 80.00 197 ASP A CA 1
ATOM 1597 C C . ASP A 1 197 ? -2.707 9.614 26.280 1.00 80.00 197 ASP A C 1
ATOM 1599 O O . ASP A 1 197 ? -1.695 8.961 26.005 1.00 80.00 197 ASP A O 1
ATOM 1603 N N . ILE A 1 198 ? -3.260 10.457 25.412 1.00 78.00 198 ILE A N 1
ATOM 1604 C CA . ILE A 1 198 ? -2.680 10.738 24.104 1.00 78.00 198 ILE A CA 1
ATOM 1605 C C . ILE A 1 198 ? -1.640 11.837 24.261 1.00 78.00 198 ILE A C 1
ATOM 1607 O O . ILE A 1 198 ? -1.859 12.820 24.967 1.00 78.00 198 ILE A O 1
ATOM 1611 N N . ASN A 1 199 ? -0.496 11.645 23.597 1.00 71.19 199 ASN A N 1
ATOM 1612 C CA . ASN A 1 199 ? 0.654 12.545 23.637 1.00 71.19 199 ASN A CA 1
ATOM 1613 C C . ASN A 1 199 ? 0.225 14.025 23.604 1.00 71.19 199 ASN A C 1
ATOM 1615 O O . ASN A 1 199 ? -0.508 14.438 22.705 1.00 71.19 199 ASN A O 1
ATOM 1619 N N . GLN A 1 200 ? 0.737 14.820 24.550 1.00 61.88 200 GLN A N 1
ATOM 1620 C CA . GLN A 1 200 ? 0.433 16.247 24.723 1.00 61.88 200 GLN A CA 1
ATOM 1621 C C . GLN A 1 200 ? 0.782 17.112 23.496 1.00 61.88 200 GLN A C 1
ATOM 1623 O O . GLN A 1 200 ? 0.414 18.281 23.447 1.00 61.88 200 GLN A O 1
ATOM 1628 N N . SER A 1 201 ? 1.500 16.575 22.508 1.00 64.62 201 SER A N 1
ATOM 1629 C CA . SER A 1 201 ? 1.784 17.261 21.244 1.00 64.62 201 SER A CA 1
ATOM 1630 C C . SER A 1 201 ? 0.653 17.176 20.208 1.00 64.62 201 SER A C 1
ATOM 1632 O O . SER A 1 201 ? 0.683 17.915 19.222 1.00 64.62 201 SER A O 1
ATOM 1634 N N . CYS A 1 202 ? -0.334 16.293 20.395 1.00 70.88 202 CYS A N 1
ATOM 1635 C CA . CYS A 1 202 ? -1.461 16.127 19.475 1.00 70.88 202 CYS A CA 1
ATOM 1636 C C . CYS A 1 202 ? -2.635 17.023 19.875 1.00 70.88 202 CYS A C 1
ATOM 1638 O O . CYS A 1 202 ? -3.115 16.953 21.003 1.00 70.88 202 CYS A O 1
ATOM 1640 N N . SER A 1 203 ? -3.147 17.821 18.933 1.00 81.62 203 SER A N 1
ATOM 1641 C CA . SER A 1 203 ? -4.314 18.660 19.206 1.00 81.62 203 SER A CA 1
ATOM 1642 C C . SER A 1 203 ? -5.603 17.832 19.259 1.00 81.62 203 SER A C 1
ATOM 1644 O O . SER A 1 203 ? -5.713 16.752 18.665 1.00 81.62 203 SER A O 1
ATOM 1646 N N . LYS A 1 204 ? -6.609 18.360 19.960 1.00 82.56 204 LYS A N 1
ATOM 1647 C CA . LYS A 1 204 ? -7.938 17.743 20.090 1.00 82.56 204 LYS A CA 1
ATOM 1648 C C . LYS A 1 204 ? -8.589 17.521 18.726 1.00 82.56 204 LYS A C 1
ATOM 1650 O O . LYS A 1 204 ? -9.179 16.477 18.463 1.00 82.56 204 LYS A O 1
ATOM 1655 N N . GLU A 1 205 ? -8.423 18.490 17.835 1.00 83.06 205 GLU A N 1
ATOM 1656 C CA . GLU A 1 205 ? -8.929 18.465 16.466 1.00 83.06 205 GLU A CA 1
ATOM 1657 C C . GLU A 1 205 ? -8.304 17.331 15.654 1.00 83.06 205 GLU A C 1
ATOM 1659 O O . GLU A 1 205 ? -9.002 16.661 14.894 1.00 83.06 205 GLU A O 1
ATOM 1664 N N . THR A 1 206 ? -7.006 17.089 15.841 1.00 82.62 206 THR A N 1
ATOM 1665 C CA . THR A 1 206 ? -6.277 16.000 15.188 1.00 82.62 206 THR A CA 1
ATOM 1666 C C . THR A 1 206 ? -6.815 14.649 15.638 1.00 82.62 206 THR A C 1
ATOM 1668 O O . THR A 1 206 ? -7.135 13.808 14.799 1.00 82.62 206 THR A O 1
ATOM 1671 N N . VAL A 1 207 ? -6.986 14.448 16.949 1.00 83.94 207 VAL A N 1
ATOM 1672 C CA . VAL A 1 207 ? -7.523 13.189 17.489 1.00 83.94 207 VAL A CA 1
ATOM 1673 C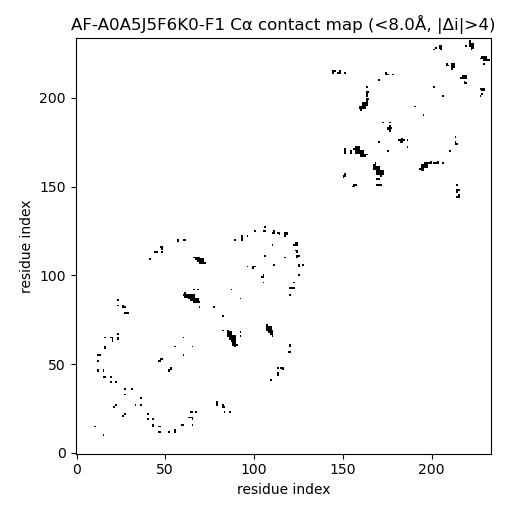 C . VAL A 1 207 ? -8.962 12.967 17.024 1.00 83.94 207 VAL A C 1
ATOM 1675 O O . VAL A 1 207 ? -9.296 11.876 16.563 1.00 83.94 207 VAL A O 1
ATOM 1678 N N . LEU A 1 208 ? -9.797 14.008 17.040 1.00 85.69 208 LEU A N 1
ATOM 1679 C CA . LEU A 1 208 ? -11.164 13.931 16.529 1.00 85.69 208 LEU A CA 1
ATOM 1680 C C . LEU A 1 208 ? -11.205 13.645 15.020 1.00 85.69 208 LEU A C 1
ATOM 1682 O O . LEU A 1 208 ? -12.045 12.866 14.571 1.00 85.69 208 LEU A O 1
ATOM 1686 N N . GLY A 1 209 ? -10.311 14.248 14.235 1.00 84.06 209 GLY A N 1
ATOM 1687 C CA . GLY A 1 209 ? -10.190 14.002 12.798 1.00 84.06 209 GLY A CA 1
ATOM 1688 C C . GLY A 1 209 ? -9.795 12.561 12.490 1.00 84.06 209 GLY A C 1
ATOM 1689 O O . GLY A 1 209 ? -10.418 11.925 11.641 1.00 84.06 209 GLY A O 1
ATOM 1690 N N . VAL A 1 210 ? -8.839 12.014 13.245 1.00 85.56 210 VAL A N 1
ATOM 1691 C CA . VAL A 1 210 ? -8.442 10.602 13.156 1.00 85.56 210 VAL A CA 1
ATOM 1692 C C . VAL A 1 210 ? -9.600 9.684 13.543 1.00 85.56 210 VAL A C 1
ATOM 1694 O O . VAL A 1 210 ? -9.880 8.737 12.815 1.00 85.56 210 VAL A O 1
ATOM 1697 N N . LEU A 1 211 ? -10.313 9.961 14.640 1.00 88.06 211 LEU A N 1
ATOM 1698 C CA . LEU A 1 211 ? -11.479 9.164 15.035 1.00 88.06 211 LEU A CA 1
ATOM 1699 C C . LEU A 1 211 ? -12.567 9.197 13.959 1.00 88.06 211 LEU A C 1
ATOM 1701 O O . LEU A 1 211 ? -13.062 8.146 13.563 1.00 88.06 211 LEU A O 1
ATOM 1705 N N . ARG A 1 212 ? -12.901 10.378 13.426 1.00 86.06 212 ARG A N 1
ATOM 1706 C CA . ARG A 1 212 ? -13.863 10.504 12.322 1.00 86.06 212 ARG A CA 1
ATOM 1707 C C . ARG A 1 212 ? -13.438 9.658 11.133 1.00 86.06 212 ARG A C 1
ATOM 1709 O O . ARG A 1 212 ? -14.220 8.819 10.706 1.00 86.06 212 ARG A O 1
ATOM 1716 N N . TYR A 1 213 ? -12.193 9.794 10.689 1.00 83.81 213 TYR A N 1
ATOM 1717 C CA . TYR A 1 213 ? -11.659 8.997 9.592 1.00 83.81 213 TYR A CA 1
ATOM 1718 C C . TYR A 1 213 ? -11.755 7.489 9.862 1.00 83.81 213 TYR A C 1
ATOM 1720 O O . TYR A 1 213 ? -12.173 6.736 8.989 1.00 83.81 213 TYR A O 1
ATOM 1728 N N . ILE A 1 214 ? -11.456 7.041 11.084 1.00 87.12 214 ILE A N 1
ATOM 1729 C CA . ILE A 1 214 ? -11.569 5.629 11.474 1.00 87.12 214 ILE A CA 1
ATOM 1730 C C . ILE A 1 214 ? -13.017 5.115 11.364 1.00 87.12 214 ILE A C 1
ATOM 1732 O O . ILE A 1 214 ? -13.223 3.992 10.910 1.00 87.12 214 ILE A O 1
ATOM 1736 N N . TYR A 1 215 ? -14.021 5.910 11.752 1.00 87.06 215 TYR A N 1
ATOM 1737 C CA . TYR A 1 215 ? -15.432 5.488 11.728 1.00 87.06 215 TYR A CA 1
ATOM 1738 C C . TYR A 1 215 ? -16.165 5.771 10.411 1.00 87.06 215 TYR A C 1
ATOM 1740 O O . TYR A 1 215 ? -17.211 5.169 10.165 1.00 87.06 215 TYR A O 1
ATOM 1748 N N . THR A 1 216 ? -15.688 6.706 9.587 1.00 83.06 216 THR A N 1
ATOM 1749 C CA . THR A 1 216 ? -16.395 7.143 8.370 1.00 83.06 216 THR A CA 1
ATOM 1750 C C . THR A 1 216 ? -15.609 6.925 7.085 1.00 83.06 216 THR A C 1
ATOM 1752 O O . THR A 1 216 ? -16.216 6.923 6.021 1.00 83.06 216 THR A O 1
ATOM 1755 N N . GLY A 1 217 ? -14.290 6.738 7.159 1.00 79.12 217 GLY A N 1
ATOM 1756 C CA . GLY A 1 217 ? -13.400 6.730 5.995 1.00 79.12 217 GLY A CA 1
ATOM 1757 C C . GLY A 1 217 ? -13.185 8.113 5.367 1.00 79.12 217 GLY A C 1
ATOM 1758 O O . GLY A 1 217 ? -12.520 8.216 4.340 1.00 79.12 217 GLY A O 1
ATOM 1759 N N . GLU A 1 218 ? -13.723 9.178 5.969 1.00 75.56 218 GLU A N 1
ATOM 1760 C CA . GLU A 1 218 ? -13.666 10.543 5.440 1.00 75.56 218 GLU A CA 1
ATOM 1761 C C . GLU A 1 218 ? -12.717 11.394 6.287 1.00 75.56 218 GLU A C 1
ATOM 1763 O O . GLU A 1 218 ? -12.877 11.506 7.507 1.00 75.56 218 GLU A O 1
ATOM 1768 N N . LEU A 1 219 ? -11.724 12.012 5.645 1.00 70.56 219 LEU A N 1
ATOM 1769 C CA . LEU A 1 219 ? -10.909 13.036 6.293 1.00 70.56 219 LEU A CA 1
ATOM 1770 C C . LEU A 1 219 ? -11.703 14.349 6.373 1.00 70.56 219 LEU A C 1
ATOM 1772 O O . LEU A 1 219 ? -12.422 14.686 5.430 1.00 70.56 219 LEU A O 1
ATOM 1776 N N . PRO A 1 220 ? -11.575 15.125 7.463 1.00 65.00 220 PRO A N 1
ATOM 1777 C CA . PRO A 1 220 ? -12.184 16.447 7.526 1.00 65.00 220 PRO A CA 1
ATOM 1778 C C . PRO A 1 220 ? -11.656 17.352 6.402 1.00 65.00 220 PRO A C 1
ATOM 1780 O O . PRO A 1 220 ? -10.455 17.369 6.121 1.00 65.00 220 PRO A O 1
ATOM 1783 N N . LEU A 1 221 ? -12.548 18.135 5.786 1.00 55.44 221 LEU A N 1
ATOM 1784 C CA . LEU A 1 221 ? -12.173 19.158 4.806 1.00 55.44 221 LEU A CA 1
ATOM 1785 C C . LEU A 1 221 ? -11.151 20.121 5.442 1.00 55.44 221 LEU A C 1
ATOM 1787 O O . LEU A 1 221 ? -11.428 20.697 6.493 1.00 55.44 221 LEU A O 1
ATOM 1791 N N . GLY A 1 222 ? -9.972 20.265 4.826 1.00 59.75 222 GLY A N 1
ATOM 1792 C CA . GLY A 1 222 ? -8.877 21.107 5.335 1.00 59.75 222 GLY A CA 1
ATOM 1793 C C . GLY A 1 222 ? -7.769 20.378 6.112 1.00 59.75 222 GLY A C 1
ATOM 1794 O O . GLY A 1 222 ? -6.932 21.037 6.729 1.00 59.75 222 GLY A O 1
ATOM 1795 N N . TRP A 1 223 ? -7.735 19.039 6.095 1.00 58.16 223 TRP A N 1
ATOM 1796 C CA . TRP A 1 223 ? -6.610 18.263 6.633 1.00 58.16 223 TRP A CA 1
ATOM 1797 C C . TRP A 1 223 ? -5.344 18.449 5.780 1.00 58.16 223 TRP A C 1
ATOM 1799 O O . TRP A 1 223 ? -5.321 18.061 4.612 1.00 58.16 223 TRP A O 1
ATOM 1809 N N . ASN A 1 224 ? -4.277 19.012 6.354 1.00 54.62 224 ASN A N 1
ATOM 1810 C CA . ASN A 1 224 ? -2.974 19.135 5.700 1.00 54.62 224 ASN A CA 1
ATOM 1811 C C . ASN A 1 224 ? -1.968 18.115 6.265 1.00 54.62 224 ASN A C 1
ATOM 1813 O O . ASN A 1 224 ? -1.544 18.191 7.420 1.00 54.62 224 ASN A O 1
ATOM 1817 N N . GLU A 1 225 ? -1.540 17.176 5.413 1.00 44.16 225 GLU A N 1
ATOM 1818 C CA . GLU A 1 225 ? -0.635 16.065 5.763 1.00 44.16 225 GLU A CA 1
ATOM 1819 C C . GLU A 1 225 ? 0.690 16.530 6.395 1.00 44.16 225 GLU A C 1
ATOM 1821 O O . GLU A 1 225 ? 1.251 15.827 7.231 1.00 44.16 225 GLU A O 1
ATOM 1826 N N . GLY A 1 226 ? 1.160 17.738 6.061 1.00 41.88 226 GLY A N 1
ATOM 1827 C CA . GLY A 1 226 ? 2.417 18.297 6.567 1.00 41.88 226 GLY A CA 1
ATOM 1828 C C . GLY A 1 226 ? 2.368 18.929 7.965 1.00 41.88 226 GLY A C 1
ATOM 1829 O O . GLY A 1 226 ? 3.428 19.196 8.522 1.00 41.88 226 GLY A O 1
ATOM 1830 N N . ALA A 1 227 ? 1.187 19.184 8.544 1.00 45.16 227 ALA A N 1
ATOM 1831 C CA . ALA A 1 227 ? 1.079 19.875 9.839 1.00 45.16 227 ALA A CA 1
ATOM 1832 C C . ALA A 1 227 ? 0.376 19.067 10.936 1.00 45.16 227 ALA A C 1
ATOM 1834 O O . ALA A 1 227 ? 0.402 19.489 12.093 1.00 45.16 227 ALA A O 1
ATOM 1835 N N . GLY A 1 228 ? -0.275 17.947 10.595 1.00 47.00 228 GLY A N 1
ATOM 1836 C CA . GLY A 1 228 ? -1.064 17.169 11.554 1.00 47.00 228 GLY A CA 1
ATOM 1837 C C . GLY A 1 228 ? -2.125 18.009 12.276 1.00 47.00 228 GLY A C 1
ATOM 1838 O O . GLY A 1 228 ? -2.390 17.758 13.449 1.00 47.00 228 GLY A O 1
ATOM 1839 N N . LYS A 1 229 ? -2.681 19.036 11.616 1.00 46.16 229 LYS A N 1
ATOM 1840 C CA . LYS A 1 229 ? -3.651 19.994 12.173 1.00 46.16 229 LYS A CA 1
ATOM 1841 C C . LYS A 1 229 ? -4.801 20.224 11.188 1.00 46.16 229 LYS A C 1
ATOM 1843 O O . LYS A 1 229 ? -4.664 19.992 9.995 1.00 46.16 229 LYS A O 1
ATOM 1848 N N . LEU A 1 230 ? -5.945 20.687 11.687 1.00 43.81 230 LEU A N 1
ATOM 1849 C CA . LEU A 1 230 ? -7.011 21.228 10.841 1.00 43.81 230 LEU A CA 1
ATOM 1850 C C . LEU A 1 230 ? -6.717 22.705 10.575 1.00 43.81 230 LEU A C 1
ATOM 1852 O O . LEU A 1 230 ? -6.658 23.499 11.516 1.00 43.81 230 LEU A O 1
ATOM 1856 N N . VAL A 1 231 ? -6.538 23.084 9.310 1.00 42.12 231 VAL A N 1
ATOM 1857 C CA . VAL A 1 231 ? -6.478 24.500 8.928 1.00 42.12 231 VAL A CA 1
ATOM 1858 C C . VAL A 1 231 ? -7.915 24.999 8.809 1.00 42.12 231 VAL A C 1
ATOM 1860 O O . VAL A 1 231 ? -8.685 24.487 7.998 1.00 42.12 231 VAL A O 1
ATOM 1863 N N . LYS A 1 232 ? -8.304 25.965 9.648 1.00 33.34 232 LYS A N 1
ATOM 1864 C CA . LYS A 1 232 ? -9.620 26.608 9.529 1.00 33.34 232 LYS A CA 1
ATOM 1865 C C . LYS A 1 232 ? -9.683 27.376 8.200 1.00 33.34 232 LYS A C 1
ATOM 1867 O O . LYS A 1 232 ? -8.699 28.039 7.871 1.00 33.34 232 LYS A O 1
ATOM 1872 N N . PRO A 1 233 ? -10.795 27.304 7.449 1.00 32.69 233 PRO A N 1
ATOM 1873 C CA . PRO A 1 233 ? -10.977 28.165 6.289 1.00 32.69 233 PRO A CA 1
ATOM 1874 C C . PRO A 1 233 ? -11.025 29.632 6.740 1.00 32.69 233 PRO A C 1
ATOM 1876 O O . PRO A 1 233 ? -11.550 29.928 7.818 1.00 32.69 233 PRO A O 1
ATOM 1879 N N . ALA A 1 234 ? -10.406 30.491 5.929 1.00 37.03 234 ALA A N 1
ATOM 1880 C CA . ALA A 1 234 ? -10.370 31.942 6.096 1.00 37.03 234 ALA A CA 1
ATOM 1881 C C . ALA A 1 234 ? -11.760 32.574 5.947 1.00 37.03 234 ALA A C 1
ATOM 1883 O O . ALA A 1 234 ? -12.572 32.022 5.168 1.00 37.03 234 ALA A O 1
#

Nearest PDB structures (foldseek):
  3ga1-assembly1_B  TM=8.797E-01  e=1.268E-05  Homo sapiens
  3ga1-assembly1_A  TM=8.847E-01  e=3.434E-05  Homo sapiens
  6zbu-assembly1_I  TM=8.803E-01  e=7.875E-05  Homo sapiens
  5x4m-assembly1_A  TM=8.573E-01  e=9.297E-05  Homo sapiens
  2vpk-assembly1_A-2  TM=9.054E-01  e=2.253E-04  Homo sapiens

Radius of gyration: 25.08 Å; Cα contacts (8 Å, |Δi|>4): 239; chains: 1; bounding box: 60×52×68 Å

InterPro domains:
  IPR000210 BTB/POZ domain [PF00651] (149-222)
  IPR000210 BTB/POZ domain [PS50097] (158-223)
  IPR011333 SKP1/BTB/POZ domain superfamily [G3DSA:3.30.710.10] (137-231)
  IPR011333 SKP1/BTB/POZ domain superfamily [SSF54695] (145-224)
  IPR050457 Zinc finger and BTB domain-containing [PTHR46105] (147-221)

Sequence (234 aa):
MLQHIPSGGMPSAEKVIAHIKYLSLHGWNGSTDLELYIKDVIAAYKFLEYKDQLQINLQILEDGRLWCDLDAQELPTLSKEQFRLCWKDAKTLRITLAEEKEKRKFGHSILNQFPRLLRLIDVEAVRKPARLPRDGLEERQSISNKALRELWKLGRFCDIELNVHGEPFRAHRVVLAAASGYWRRALTGNEPKGGLDINQSCSKETVLGVLRYIYTGELPLGWNEGAGKLVKPA

pLDDT: mean 70.05, std 15.72, range [27.47, 93.06]

Secondary structure (DSSP, 8-state):
--------SPPPHHHHHHHHHHHHHH---SSS-HHHHHHHHHHHHHHHHSTT-TT--HHHHHSSEEEE--BTTSGGG--HHHHHHTEEEHHHHHHHHHHHHHHT-TTSBGGGG-HHHHHHTT------------TTHHHHHHHHHHHHHHHHHTT-S--EEEEETTEEEEE-HHHHHHH-HHHHHHHHS---TT-EE--TTS-HHHHHHHHHHHHHS-PPTTEETTTTEEPPP-

Mean predicted aligned error: 18.49 Å

Solvent-accessible surface area (backbone atoms only — not comparable to full-atom values): 14121 Å² total; per-residue (Å²): 140,81,82,84,75,82,71,81,90,64,79,52,69,68,56,47,51,52,47,42,40,49,49,52,74,66,49,78,78,77,82,64,60,65,69,60,52,51,51,50,54,51,51,48,53,52,56,57,62,34,88,88,43,76,80,61,60,63,70,65,63,54,62,48,44,68,43,60,58,42,46,74,86,50,63,93,76,62,46,67,70,58,56,58,65,24,44,25,30,46,67,58,41,47,53,53,50,57,60,28,63,78,67,69,65,71,83,48,35,59,53,65,78,41,50,67,60,32,46,73,65,76,29,79,48,74,70,68,71,68,74,66,80,57,83,61,57,57,56,54,51,46,55,56,38,52,54,53,34,52,32,52,76,68,63,48,85,45,78,37,36,37,31,41,92,89,43,76,44,74,36,42,58,69,59,45,34,72,72,32,74,65,44,33,55,69,69,72,47,90,75,59,93,87,42,48,78,48,64,87,86,58,48,66,65,35,55,52,37,51,51,44,24,73,46,67,74,46,73,57,90,50,66,42,91,91,69,67,42,71,55,76,84,131

Foldseek 3Di:
DDDDDPPPDDDALLVLQVVLQVCLVVDDPVPDDPVVSVVSLLVSLVSCLDPPNVVPDLVSLQPDQRAQFDFPVCVVPDDRVNRSVSGDGLVRCQVVLVVVVVVVNSPGGSCLVRQPSCVSSVHRSPPPPVPPPCVPVCVVVVVVLVVQLVCLVVLHPQPAWEAAVNDTRTHHLVLQLVQDVVSVVQVPDDDDPPGHYDDNVADPQLVVQVRCCSSPVDGPPQDDPVPSDRDDDD

Organism: NCBI:txid1250544